Protein AF-A0A3D9BU45-F1 (afdb_monomer_lite)

InterPro domains:
  IPR000887 KDPG/KHG aldolase [PF01081] (143-332)
  IPR000887 KDPG/KHG aldolase [PTHR30246] (133-340)
  IPR000887 KDPG/KHG aldolase [TIGR01182] (142-339)
  IPR000887 KDPG/KHG aldolase [cd00452] (145-332)
  IPR013785 Aldolase-type TIM barrel [G3DSA:3.20.20.70] (130-341)
  IPR031337 KDPG/KHG aldolase, active site 1 [PS00159] (172-181)

pLDDT: mean 76.34, std 27.75, range [27.7, 98.88]

Secondary structure (DSSP, 8-state):
-------------------------------------------PPPPPPP--------PPPPPP--PPPPPPP--------------PPPPPPP-----PPPP------TT-PPPS---PPPPPPP-PPPPPHHHHHHHHHH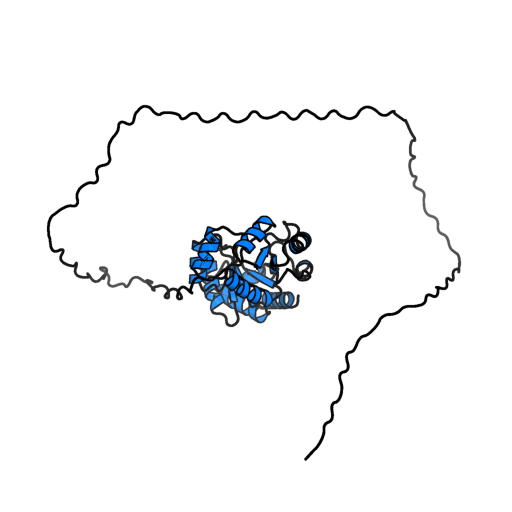HHTT-SEEEEE--S-GGGHHHHHHHHHHTT--EEEEES-STTHHHHHHHHTTSTT-EEEEES--SHHHHHHHHHHT-S-EE-SS--HHHHHHHHHTT--EE-EE-SHHHHHHHHHHT--EEEETTTTTTTHHHHHHHHHTT-TT-EEEEBSS--TTTHHHHHTSTTB--EEESSSS-HHHHHTT-HHHHHHHHHHHHT-

Radius of gyration: 35.58 Å; chains: 1; bounding box: 112×111×96 Å

Structure (mmCIF, N/CA/C/O backbone):
data_AF-A0A3D9BU45-F1
#
_entry.id   AF-A0A3D9BU45-F1
#
loop_
_atom_site.group_PDB
_atom_site.id
_atom_site.type_symbol
_atom_site.label_atom_id
_atom_site.label_alt_id
_atom_site.label_comp_id
_atom_site.label_asym_id
_atom_site.label_entity_id
_atom_site.label_seq_id
_atom_site.pdbx_PDB_ins_code
_atom_site.Cartn_x
_atom_site.Cartn_y
_atom_site.Cartn_z
_atom_site.occupancy
_atom_site.B_iso_or_equiv
_atom_site.auth_seq_id
_atom_site.auth_comp_id
_atom_site.auth_asym_id
_atom_site.auth_atom_id
_atom_site.pdbx_PDB_model_num
ATOM 1 N N . MET A 1 1 ? -65.495 -36.078 2.903 1.00 36.41 1 MET A N 1
ATOM 2 C CA . MET A 1 1 ? -64.757 -37.239 2.358 1.00 36.41 1 MET A CA 1
ATOM 3 C C . MET A 1 1 ? -63.338 -36.742 2.103 1.00 36.41 1 MET A C 1
ATOM 5 O O . MET A 1 1 ? -63.191 -35.894 1.240 1.00 36.41 1 MET A O 1
ATOM 9 N N . ALA A 1 2 ? -62.429 -36.850 3.083 1.00 36.75 2 ALA A N 1
ATOM 10 C CA . ALA A 1 2 ? -61.554 -38.012 3.368 1.00 36.75 2 ALA A CA 1
ATOM 11 C C . ALA A 1 2 ? -60.500 -38.182 2.242 1.00 36.75 2 ALA A C 1
ATOM 13 O O . ALA A 1 2 ? -60.892 -38.167 1.085 1.00 36.75 2 ALA A O 1
ATOM 14 N N . ASP A 1 3 ? -59.187 -38.315 2.456 1.00 37.41 3 ASP A N 1
ATOM 15 C CA . ASP A 1 3 ? -58.427 -38.761 3.631 1.00 37.41 3 ASP A CA 1
ATOM 16 C C . ASP A 1 3 ? -56.904 -38.462 3.484 1.00 37.41 3 ASP A C 1
ATOM 18 O O . ASP A 1 3 ? -56.427 -38.274 2.368 1.00 37.41 3 ASP A O 1
ATOM 22 N N . ALA A 1 4 ? -56.203 -38.438 4.631 1.00 39.97 4 ALA A N 1
ATOM 23 C CA . ALA A 1 4 ? -54.784 -38.695 4.978 1.00 39.97 4 ALA A CA 1
ATOM 24 C C . ALA A 1 4 ? -53.636 -38.465 3.955 1.00 39.97 4 ALA A C 1
ATOM 26 O O . ALA A 1 4 ? -53.666 -38.912 2.820 1.00 39.97 4 ALA A O 1
ATOM 27 N N . GLY A 1 5 ? -52.479 -37.879 4.293 1.00 36.06 5 GLY A N 1
ATOM 28 C CA . GLY A 1 5 ? -51.741 -37.915 5.559 1.00 36.06 5 GLY A CA 1
ATOM 29 C C . GLY A 1 5 ? -50.553 -38.890 5.473 1.00 36.06 5 GLY A C 1
ATOM 30 O O . GLY A 1 5 ? -50.764 -40.099 5.453 1.00 36.06 5 GLY A O 1
ATOM 31 N N . ARG A 1 6 ? -49.307 -38.383 5.459 1.00 44.88 6 ARG A N 1
ATOM 32 C CA . ARG A 1 6 ? -48.133 -39.045 6.074 1.00 44.88 6 ARG A CA 1
ATOM 33 C C . ARG A 1 6 ? -46.895 -38.137 6.108 1.00 44.88 6 ARG A C 1
ATOM 35 O O . ARG A 1 6 ? -46.367 -37.720 5.086 1.00 44.88 6 ARG A O 1
ATOM 42 N N . GLN A 1 7 ? -46.457 -37.873 7.336 1.00 38.53 7 GLN A N 1
ATOM 43 C CA . GLN A 1 7 ? -45.200 -37.248 7.744 1.00 38.53 7 GLN A CA 1
ATOM 44 C C . GLN A 1 7 ? -44.065 -38.288 7.753 1.00 38.53 7 GLN A C 1
ATOM 46 O O . GLN A 1 7 ? -44.317 -39.435 8.103 1.00 38.53 7 GLN A O 1
ATOM 51 N N . HIS A 1 8 ? -42.835 -37.867 7.455 1.00 39.97 8 HIS A N 1
ATOM 52 C CA . HIS A 1 8 ? -41.532 -38.412 7.894 1.00 39.97 8 HIS A CA 1
ATOM 53 C C . HIS A 1 8 ? -40.576 -37.203 7.821 1.00 39.97 8 HIS A C 1
ATOM 55 O O . HIS A 1 8 ? -40.652 -36.444 6.865 1.00 39.97 8 HIS A O 1
ATOM 61 N N . GLY A 1 9 ? -39.670 -36.872 8.730 1.00 32.69 9 GLY A N 1
ATOM 62 C CA . GLY A 1 9 ? -39.128 -37.499 9.925 1.00 32.69 9 GLY A CA 1
ATOM 63 C C . GLY A 1 9 ? -37.820 -36.740 10.182 1.00 32.69 9 GLY A C 1
ATOM 64 O O . GLY A 1 9 ? -36.905 -36.784 9.366 1.00 32.69 9 GLY A O 1
ATOM 65 N N . ILE A 1 10 ? -37.778 -35.949 11.251 1.00 34.78 10 ILE A N 1
ATOM 66 C CA . ILE A 1 10 ? -36.647 -35.100 11.647 1.00 34.78 10 ILE A CA 1
ATOM 67 C C . ILE A 1 10 ? -35.529 -35.995 12.202 1.00 34.78 10 ILE A C 1
ATOM 69 O O . ILE A 1 10 ? -35.768 -36.717 13.165 1.00 34.78 10 ILE A O 1
ATOM 73 N N . LEU A 1 11 ? -34.300 -35.898 11.677 1.00 34.84 11 LEU A N 1
ATOM 74 C CA . LEU A 1 11 ? -33.102 -36.406 12.360 1.00 34.84 11 LEU A CA 1
ATOM 75 C C . LEU A 1 11 ? -32.163 -35.247 12.720 1.00 34.84 11 LEU A C 1
ATOM 77 O O . LEU A 1 11 ? -31.378 -34.762 11.908 1.00 34.84 11 LEU A O 1
ATOM 81 N N . ARG A 1 12 ? -32.246 -34.822 13.984 1.00 38.69 12 ARG A N 1
ATOM 82 C CA . ARG A 1 12 ? -31.222 -34.023 14.662 1.00 38.69 12 ARG A CA 1
ATOM 83 C C . ARG A 1 12 ? -30.076 -34.955 15.060 1.00 38.69 12 ARG A C 1
ATOM 85 O O . ARG A 1 12 ? -30.296 -35.901 15.810 1.00 38.69 12 ARG A O 1
ATOM 92 N N . LYS A 1 13 ? -28.854 -34.678 14.601 1.00 34.66 13 LYS A N 1
ATOM 93 C CA . LYS A 1 13 ? -27.635 -35.303 15.133 1.00 34.66 13 LYS A CA 1
ATOM 94 C C . LYS A 1 13 ? -27.168 -34.504 16.353 1.00 34.66 13 LYS A C 1
ATOM 96 O O . LYS A 1 13 ? -26.527 -33.472 16.204 1.00 34.66 13 LYS A O 1
ATOM 101 N N . HIS A 1 14 ? -27.506 -34.982 17.548 1.00 33.94 14 HIS A N 1
ATOM 102 C CA . HIS A 1 14 ? -26.806 -34.630 18.783 1.00 33.94 14 HIS A CA 1
ATOM 103 C C . HIS A 1 14 ? -25.789 -35.739 19.070 1.00 33.94 14 HIS A C 1
ATOM 105 O O . HIS A 1 14 ? -26.180 -36.884 19.279 1.00 33.94 14 HIS A O 1
ATOM 111 N N . ALA A 1 15 ? -24.498 -35.408 19.053 1.00 38.34 15 ALA A N 1
ATOM 112 C CA . ALA A 1 15 ? -23.438 -36.276 19.554 1.00 38.34 15 ALA A CA 1
ATOM 113 C C . ALA A 1 15 ? -23.109 -35.842 20.987 1.00 38.34 15 ALA A C 1
ATOM 115 O O . ALA A 1 15 ? -22.571 -34.760 21.215 1.00 38.34 15 ALA A O 1
ATOM 116 N N . THR A 1 16 ? -23.500 -36.670 21.948 1.00 34.69 16 THR A N 1
ATOM 117 C CA . THR A 1 16 ? -23.147 -36.564 23.362 1.00 34.69 16 THR A CA 1
ATOM 118 C C . THR A 1 16 ? -21.796 -37.232 23.613 1.00 34.69 16 THR A C 1
ATOM 120 O O . THR A 1 16 ? -21.530 -38.340 23.151 1.00 34.69 16 THR A O 1
ATOM 123 N N . TRP A 1 17 ? -20.936 -36.529 24.347 1.00 27.70 17 TRP A N 1
ATOM 124 C CA . TRP A 1 17 ? -19.618 -36.962 24.803 1.00 27.70 17 TRP A CA 1
ATOM 125 C C . TRP A 1 17 ? -19.741 -37.556 26.214 1.00 27.70 17 TRP A C 1
ATOM 127 O O . TRP A 1 17 ? -20.339 -36.928 27.087 1.00 27.70 17 TRP A O 1
ATOM 137 N N . ALA A 1 18 ? -19.185 -38.750 26.443 1.00 35.69 18 ALA A N 1
ATOM 138 C CA . ALA A 1 18 ? -18.944 -39.312 27.776 1.00 35.69 18 ALA A CA 1
ATOM 139 C C . ALA A 1 18 ? -17.684 -40.216 27.766 1.00 35.69 18 ALA A C 1
ATOM 141 O O . ALA A 1 18 ? -17.366 -40.767 26.709 1.00 35.69 18 ALA A O 1
ATOM 142 N N . PRO A 1 19 ? -16.942 -40.360 28.891 1.00 45.69 19 PRO A N 1
ATOM 143 C CA . PRO A 1 19 ? -15.515 -40.709 28.870 1.00 45.69 19 PRO A CA 1
ATOM 144 C C . PRO A 1 19 ? -15.141 -42.084 29.472 1.00 45.69 19 PRO A C 1
ATOM 146 O O . PRO A 1 19 ? -15.852 -42.628 30.314 1.00 45.69 19 PRO A O 1
ATOM 149 N N . GLY A 1 20 ? -13.934 -42.563 29.122 1.00 30.36 20 GLY A N 1
ATOM 150 C CA . GLY A 1 20 ? -13.106 -43.524 29.888 1.00 30.36 20 GLY A CA 1
ATOM 151 C C . GLY A 1 20 ? -12.561 -44.720 29.074 1.00 30.36 20 GLY A C 1
ATOM 152 O O . GLY A 1 20 ? -13.121 -45.009 28.020 1.00 30.36 20 GLY A O 1
ATOM 153 N N . PRO A 1 21 ? -11.539 -45.487 29.540 1.00 48.75 21 PRO A N 1
ATOM 154 C CA . PRO A 1 21 ? -10.612 -45.276 30.664 1.00 48.75 21 PRO A CA 1
ATOM 155 C C . PRO A 1 21 ? -9.101 -45.473 30.324 1.00 48.75 21 PRO A C 1
ATOM 157 O O . PRO A 1 21 ? -8.712 -45.960 29.266 1.00 48.75 21 PRO A O 1
ATOM 160 N N . HIS A 1 22 ? -8.242 -45.122 31.290 1.00 38.62 22 HIS A N 1
ATOM 161 C CA . HIS A 1 22 ? -6.782 -45.327 31.340 1.00 38.62 22 HIS A CA 1
ATOM 162 C C . HIS A 1 22 ? -6.298 -46.788 31.193 1.00 38.62 22 HIS A C 1
ATOM 164 O O . HIS A 1 22 ? -6.908 -47.685 31.773 1.00 38.62 22 HIS A O 1
ATOM 170 N N . ARG A 1 23 ? -5.101 -46.984 30.599 1.00 35.09 23 ARG A N 1
ATOM 171 C CA . ARG A 1 23 ? -4.045 -47.983 30.954 1.00 35.09 23 ARG A CA 1
ATOM 172 C C . ARG A 1 23 ? -2.755 -47.679 30.153 1.00 35.09 23 ARG A C 1
ATOM 174 O O . ARG A 1 23 ? -2.813 -47.590 28.938 1.00 35.09 23 ARG A O 1
ATOM 181 N N . ARG A 1 24 ? -1.680 -47.217 30.811 1.00 32.31 24 ARG A N 1
ATOM 182 C CA . ARG A 1 24 ? -0.464 -47.932 31.288 1.00 32.31 24 ARG A CA 1
ATOM 183 C C . ARG A 1 24 ? 0.550 -48.336 30.196 1.00 32.31 24 ARG A C 1
ATOM 185 O O . ARG A 1 24 ? 0.294 -49.236 29.407 1.00 32.31 24 ARG A O 1
ATOM 192 N N . GLU A 1 25 ? 1.721 -47.692 30.259 1.00 37.81 25 GLU A N 1
ATOM 193 C CA . GLU A 1 25 ? 2.997 -48.035 29.604 1.00 37.81 25 GLU A CA 1
ATOM 194 C C . GLU A 1 25 ? 3.519 -49.436 29.969 1.00 37.81 25 GLU A C 1
ATOM 196 O O . GLU A 1 25 ? 3.214 -49.956 31.050 1.00 37.81 25 GLU A O 1
ATOM 201 N N . PRO A 1 26 ? 4.467 -49.956 29.169 1.00 44.22 26 PRO A N 1
ATOM 202 C CA . PRO A 1 26 ? 5.545 -50.781 29.688 1.00 44.22 26 PRO A CA 1
ATOM 203 C C . PRO A 1 26 ? 6.939 -50.212 29.371 1.00 44.22 26 PRO A C 1
ATOM 205 O O . PRO A 1 26 ? 7.304 -49.937 28.231 1.00 44.22 26 PRO A O 1
ATOM 208 N N . SER A 1 27 ? 7.749 -50.139 30.423 1.00 35.56 27 SER A N 1
ATOM 209 C CA . SER A 1 27 ? 9.197 -49.969 30.416 1.00 35.56 27 SER A CA 1
ATOM 210 C C . SER A 1 27 ? 9.911 -51.287 30.090 1.00 35.56 27 SER A C 1
ATOM 212 O O . SER A 1 27 ? 9.509 -52.337 30.588 1.00 35.56 27 SER A O 1
ATOM 214 N N . ARG A 1 28 ? 11.030 -51.245 29.350 1.00 34.88 28 ARG A N 1
ATOM 215 C CA . ARG A 1 28 ? 12.132 -52.222 29.477 1.00 34.88 28 ARG A CA 1
ATOM 216 C C . ARG A 1 28 ? 13.478 -51.584 29.146 1.00 34.88 28 ARG A C 1
ATOM 218 O O . ARG A 1 28 ? 13.613 -50.799 28.218 1.00 34.88 28 ARG A O 1
ATOM 225 N N . ALA A 1 29 ? 14.463 -51.957 29.952 1.00 34.00 29 ALA A N 1
ATOM 226 C CA . ALA A 1 29 ? 15.824 -51.456 29.967 1.00 34.00 29 ALA A CA 1
ATOM 227 C C . ALA A 1 29 ? 16.836 -52.594 29.735 1.00 34.00 29 ALA A C 1
ATOM 229 O O . ALA A 1 29 ? 16.536 -53.752 30.021 1.00 34.00 29 ALA A O 1
ATOM 230 N N . ARG A 1 30 ? 18.070 -52.165 29.421 1.00 34.62 30 ARG A N 1
ATOM 231 C CA . ARG A 1 30 ? 19.398 -52.793 29.627 1.00 34.62 30 ARG A CA 1
ATOM 232 C C . ARG A 1 30 ? 19.998 -53.621 28.483 1.00 34.62 30 ARG A C 1
ATOM 234 O O . ARG A 1 30 ? 19.398 -54.562 27.987 1.00 34.62 30 ARG A O 1
ATOM 241 N N . GLY A 1 31 ? 21.275 -53.329 28.206 1.00 28.31 31 GLY A N 1
ATOM 242 C CA . GLY A 1 31 ? 22.179 -54.183 27.433 1.00 28.31 31 GLY A CA 1
ATOM 243 C C . GLY A 1 31 ? 23.543 -53.540 27.163 1.00 28.31 31 GLY A C 1
ATOM 244 O O . GLY A 1 31 ? 23.716 -52.857 26.168 1.00 28.31 31 GLY A O 1
ATOM 245 N N . ILE A 1 32 ? 24.499 -53.751 28.069 1.00 35.91 32 ILE A N 1
ATOM 246 C CA . ILE A 1 32 ? 25.912 -53.325 28.028 1.00 35.91 32 ILE A CA 1
ATOM 247 C C . ILE A 1 32 ? 26.724 -54.195 27.049 1.00 35.91 32 ILE A C 1
ATOM 249 O O . ILE A 1 32 ? 26.564 -55.409 27.074 1.00 35.91 32 ILE A O 1
ATOM 253 N N . SER A 1 33 ? 27.711 -53.634 26.333 1.00 32.72 33 SER A N 1
ATOM 254 C CA . SER A 1 33 ? 29.005 -54.316 26.116 1.00 32.72 33 SER A CA 1
ATOM 255 C C . SER A 1 33 ? 30.144 -53.336 25.789 1.00 32.72 33 SER A C 1
ATOM 257 O O . SER A 1 33 ? 29.930 -52.197 25.386 1.00 32.72 33 SER A O 1
ATOM 259 N N . ARG A 1 34 ? 31.365 -53.768 26.116 1.00 33.44 34 ARG A N 1
ATOM 260 C CA . ARG A 1 34 ? 32.590 -52.987 26.336 1.00 33.44 34 ARG A CA 1
ATOM 261 C C . ARG A 1 34 ? 33.543 -53.046 25.134 1.00 33.44 34 ARG A C 1
ATOM 263 O O . ARG A 1 34 ? 33.753 -54.122 24.594 1.00 33.44 34 ARG A O 1
ATOM 270 N N . GLY A 1 35 ? 34.314 -51.967 24.945 1.00 29.11 35 GLY A N 1
ATOM 271 C CA . GLY A 1 35 ? 35.784 -52.047 24.882 1.00 29.11 35 GLY A CA 1
ATOM 272 C C . GLY A 1 35 ? 36.479 -51.597 23.589 1.00 29.11 35 GLY A C 1
ATOM 273 O O . GLY A 1 35 ? 36.437 -52.305 22.597 1.00 29.11 35 GLY A O 1
ATOM 274 N N . ARG A 1 36 ? 37.295 -50.532 23.656 1.00 34.94 36 ARG A N 1
ATOM 275 C CA . ARG A 1 36 ? 38.779 -50.576 23.709 1.00 34.94 36 ARG A CA 1
ATOM 276 C C . ARG A 1 36 ? 39.385 -49.158 23.691 1.00 34.94 36 ARG A C 1
ATOM 278 O O . ARG A 1 36 ? 38.714 -48.176 23.419 1.00 34.94 36 ARG A O 1
ATOM 285 N N . ARG A 1 37 ? 40.643 -49.094 24.134 1.00 32.78 37 ARG A N 1
ATOM 286 C CA . ARG A 1 37 ? 41.430 -47.952 24.640 1.00 32.78 37 ARG A CA 1
ATOM 287 C C . ARG A 1 37 ? 42.170 -47.167 23.543 1.00 32.78 37 ARG A C 1
ATOM 289 O O . ARG A 1 37 ? 42.680 -47.808 22.636 1.00 32.78 37 ARG A O 1
ATOM 296 N N . ALA A 1 38 ? 42.430 -45.874 23.785 1.00 33.34 38 ALA A N 1
ATOM 297 C CA . ALA A 1 38 ? 43.729 -45.182 23.593 1.00 33.34 38 ALA A CA 1
ATOM 298 C C . ALA A 1 38 ? 43.655 -43.759 24.210 1.00 33.34 38 ALA A C 1
ATOM 300 O O . ALA A 1 38 ? 42.812 -42.967 23.820 1.00 33.34 38 ALA A O 1
ATOM 301 N N . ARG A 1 39 ? 44.257 -43.520 25.388 1.00 34.91 39 ARG A N 1
ATOM 302 C CA . ARG A 1 39 ? 45.461 -42.683 25.642 1.00 34.91 39 ARG A CA 1
ATOM 303 C C . ARG A 1 39 ? 45.523 -41.337 24.889 1.00 34.91 39 ARG A C 1
ATOM 305 O O . ARG A 1 39 ? 45.735 -41.332 23.687 1.00 34.91 39 ARG A O 1
ATOM 312 N N . GLY A 1 40 ? 45.523 -40.224 25.635 1.00 30.50 40 GLY A N 1
ATOM 313 C CA . GLY A 1 40 ? 45.954 -38.915 25.129 1.00 30.50 40 GLY A CA 1
ATOM 314 C C . GLY A 1 40 ? 45.764 -37.747 26.106 1.00 30.50 40 GLY A C 1
ATOM 315 O O . GLY A 1 40 ? 44.671 -37.226 26.222 1.00 30.50 40 GLY A O 1
ATOM 316 N N . ALA A 1 41 ? 46.856 -37.377 26.779 1.00 34.88 41 ALA A N 1
ATOM 317 C CA . ALA A 1 41 ? 47.252 -36.051 27.279 1.00 34.88 41 ALA A CA 1
ATOM 318 C C . ALA A 1 41 ? 46.317 -35.165 28.147 1.00 34.88 41 ALA A C 1
ATOM 320 O O . ALA A 1 41 ? 45.263 -34.680 27.760 1.00 34.88 41 ALA A O 1
ATOM 321 N N . ARG A 1 42 ? 46.871 -34.875 29.330 1.00 34.78 42 ARG A N 1
ATOM 322 C CA . ARG A 1 42 ? 46.544 -33.869 30.350 1.00 34.78 42 ARG A CA 1
ATOM 323 C C . ARG A 1 42 ? 46.469 -32.439 29.793 1.00 34.78 42 ARG A C 1
ATOM 325 O O . ARG A 1 42 ? 47.320 -32.083 28.988 1.00 34.78 42 ARG A O 1
ATOM 332 N N . GLN A 1 43 ? 45.597 -31.607 30.373 1.00 39.47 43 GLN A N 1
ATOM 333 C CA . GLN A 1 43 ? 45.859 -30.193 30.694 1.00 39.47 43 GLN A CA 1
ATOM 334 C C . GLN A 1 43 ? 44.841 -29.697 31.744 1.00 39.47 43 GLN A C 1
ATOM 336 O O . GLN A 1 43 ? 43.664 -30.041 31.688 1.00 39.47 43 GLN A O 1
ATOM 341 N N . GLY A 1 44 ? 45.351 -29.023 32.781 1.00 33.09 44 GLY A N 1
ATOM 342 C CA . GLY A 1 44 ? 44.698 -28.801 34.074 1.00 33.09 44 GLY A CA 1
ATOM 343 C C . GLY A 1 44 ? 43.762 -27.593 34.157 1.00 33.09 44 GLY A C 1
ATOM 344 O O . GLY A 1 44 ? 43.901 -26.613 33.435 1.00 33.09 44 GLY A O 1
ATOM 345 N N . CYS A 1 45 ? 42.832 -27.684 35.106 1.00 32.75 45 CYS A N 1
ATOM 346 C CA . CYS A 1 45 ? 41.889 -26.647 35.515 1.00 32.75 45 CYS A CA 1
ATOM 347 C C . CYS A 1 45 ? 42.427 -25.946 36.783 1.00 32.75 45 CYS A C 1
ATOM 349 O O . CYS A 1 45 ? 42.866 -26.660 37.689 1.00 32.75 45 CYS A O 1
ATOM 351 N N . PRO A 1 46 ? 42.408 -24.604 36.905 1.00 44.56 46 PRO A N 1
ATOM 352 C CA . PRO A 1 46 ? 42.781 -23.929 38.149 1.00 44.56 46 PRO A CA 1
ATOM 353 C C . PRO A 1 46 ? 41.586 -23.789 39.124 1.00 44.56 46 PRO A C 1
ATOM 355 O O . PRO A 1 46 ? 40.432 -23.862 38.692 1.00 44.56 46 PRO A O 1
ATOM 358 N N . PRO A 1 47 ? 41.841 -23.617 40.440 1.00 50.91 47 PRO A N 1
ATOM 359 C CA . PRO A 1 47 ? 40.841 -23.790 41.494 1.00 50.91 47 PRO A CA 1
ATOM 360 C C . PRO A 1 47 ? 40.085 -22.505 41.873 1.00 50.91 47 PRO A C 1
ATOM 362 O O . PRO A 1 47 ? 40.582 -21.388 41.764 1.00 50.91 47 PRO A O 1
ATOM 365 N N . THR A 1 48 ? 38.880 -22.702 42.407 1.00 42.47 48 THR A N 1
ATOM 366 C CA . THR A 1 48 ? 38.024 -21.712 43.083 1.00 42.47 48 THR A CA 1
ATOM 367 C C . THR A 1 48 ? 38.543 -21.314 44.473 1.00 42.47 48 THR A C 1
ATOM 369 O O . THR A 1 48 ? 38.935 -22.210 45.224 1.00 42.47 48 THR A O 1
ATOM 372 N N . PRO A 1 49 ? 38.380 -20.052 44.917 1.00 43.09 49 PRO A N 1
ATOM 373 C CA . PRO A 1 49 ? 38.411 -19.703 46.335 1.00 43.09 49 PRO A CA 1
ATOM 374 C C . PRO A 1 49 ? 37.005 -19.444 46.911 1.00 43.09 49 PRO A C 1
ATOM 376 O O . PRO A 1 49 ? 36.156 -18.801 46.295 1.00 43.09 49 PRO A O 1
ATOM 379 N N . ARG A 1 50 ? 36.775 -19.944 48.133 1.00 35.41 50 ARG A N 1
ATOM 380 C CA . ARG A 1 50 ? 35.560 -19.754 48.942 1.00 35.41 50 ARG A CA 1
ATOM 381 C C . ARG A 1 50 ? 35.686 -18.560 49.905 1.00 35.41 50 ARG A C 1
ATOM 383 O O . ARG A 1 50 ? 36.683 -18.426 50.599 1.00 35.41 50 ARG A O 1
ATOM 390 N N . HIS A 1 51 ? 34.582 -17.812 49.969 1.00 36.91 51 HIS A N 1
ATOM 391 C CA . HIS A 1 51 ? 33.954 -17.052 51.067 1.00 36.91 51 HIS A CA 1
ATOM 392 C C . HIS A 1 51 ? 34.714 -15.994 51.893 1.00 36.91 51 HIS A C 1
ATOM 394 O O . HIS A 1 51 ? 35.576 -16.296 52.713 1.00 36.91 51 HIS A O 1
ATOM 400 N N . ARG A 1 52 ? 34.154 -14.771 51.874 1.00 33.03 52 ARG A N 1
ATOM 401 C CA . ARG A 1 52 ? 33.980 -13.928 53.069 1.00 33.03 52 ARG A CA 1
ATOM 402 C C . ARG A 1 52 ? 32.577 -13.314 53.091 1.00 33.03 52 ARG A C 1
ATOM 404 O O . ARG A 1 52 ? 32.123 -12.730 52.114 1.00 33.03 52 ARG A O 1
ATOM 411 N N . THR A 1 53 ? 31.905 -13.502 54.218 1.00 38.19 53 THR A N 1
ATOM 412 C CA . THR A 1 53 ? 30.589 -12.980 54.603 1.00 38.19 53 THR A CA 1
ATOM 413 C C . THR A 1 53 ? 30.676 -11.514 55.033 1.00 38.19 53 THR A C 1
ATOM 415 O O . THR A 1 53 ? 31.562 -11.169 55.814 1.00 38.19 53 THR A O 1
ATOM 418 N N . ALA A 1 54 ? 29.728 -10.677 54.599 1.00 36.31 54 ALA A N 1
ATOM 419 C CA . ALA A 1 54 ? 29.502 -9.336 55.143 1.00 36.31 54 ALA A CA 1
ATOM 420 C C . ALA A 1 54 ? 27.992 -9.048 55.276 1.00 36.31 54 ALA A C 1
ATOM 422 O O . ALA A 1 54 ? 27.208 -9.343 54.376 1.00 36.31 54 ALA A O 1
ATOM 423 N N . SER A 1 55 ? 27.632 -8.511 56.442 1.00 38.31 55 SER A N 1
ATOM 424 C CA . SER A 1 55 ? 26.304 -8.166 56.973 1.00 38.31 55 SER A CA 1
ATOM 425 C C . SER A 1 55 ? 25.485 -7.166 56.126 1.00 38.31 55 SER A C 1
ATOM 427 O O . SER A 1 55 ? 26.056 -6.454 55.298 1.00 38.31 55 SER A O 1
ATOM 429 N N . PRO A 1 56 ? 24.154 -7.046 56.348 1.00 40.91 56 PRO A N 1
ATOM 430 C CA . PRO A 1 56 ? 23.276 -6.250 55.493 1.00 40.91 56 PRO A CA 1
ATOM 431 C C . PRO A 1 56 ? 23.400 -4.750 55.799 1.00 40.91 56 PRO A C 1
ATOM 433 O O . PRO A 1 56 ? 22.937 -4.253 56.826 1.00 40.91 56 PRO A O 1
ATOM 436 N N . GLY A 1 57 ? 24.031 -4.014 54.886 1.00 34.19 57 GLY A N 1
ATOM 437 C CA . GLY A 1 57 ? 24.119 -2.557 54.910 1.00 34.19 57 GLY A CA 1
ATOM 438 C C . GLY A 1 57 ? 22.989 -1.902 54.111 1.00 34.19 57 GLY A C 1
ATOM 439 O O . GLY A 1 57 ? 22.901 -2.089 52.905 1.00 34.19 57 GLY A O 1
ATOM 440 N N . ARG A 1 58 ? 22.149 -1.138 54.821 1.00 40.09 58 ARG A N 1
ATOM 441 C CA . ARG A 1 58 ? 21.327 0.022 54.407 1.00 40.09 58 ARG A CA 1
ATOM 442 C C . ARG A 1 58 ? 20.929 0.175 52.926 1.00 40.09 58 ARG A C 1
ATOM 444 O O . ARG A 1 58 ? 21.752 0.429 52.055 1.00 40.09 58 ARG A O 1
ATOM 451 N N . ALA A 1 59 ? 19.611 0.235 52.716 1.00 43.91 59 ALA A N 1
ATOM 452 C CA . ALA A 1 59 ? 18.959 0.675 51.486 1.00 43.91 59 ALA A CA 1
ATOM 453 C C . ALA A 1 59 ? 19.490 2.034 50.966 1.00 43.91 59 ALA A C 1
ATOM 455 O O . ALA A 1 59 ? 19.693 2.960 51.764 1.00 43.91 59 ALA A O 1
ATOM 456 N N . PRO A 1 60 ? 19.666 2.200 49.641 1.00 43.72 60 PRO A N 1
ATOM 457 C CA . PRO A 1 60 ? 20.029 3.484 49.061 1.00 43.72 60 PRO A CA 1
ATOM 458 C C . PRO A 1 60 ? 18.855 4.466 49.167 1.00 43.72 60 PRO A C 1
ATOM 460 O O . PRO A 1 60 ? 17.731 4.184 48.753 1.00 43.72 60 PRO A O 1
ATOM 463 N N . ARG A 1 61 ? 19.130 5.643 49.738 1.00 44.12 61 ARG A N 1
ATOM 464 C CA . ARG A 1 61 ? 18.204 6.780 49.788 1.00 44.12 61 ARG A CA 1
ATOM 465 C C . ARG A 1 61 ? 17.924 7.276 48.369 1.00 44.12 61 ARG A C 1
ATOM 467 O O . ARG A 1 61 ? 18.841 7.669 47.654 1.00 44.12 61 ARG A O 1
ATOM 474 N N . THR A 1 62 ? 16.650 7.302 48.000 1.00 41.59 62 THR A N 1
ATOM 475 C CA . THR A 1 62 ? 16.118 7.942 46.794 1.00 41.59 62 THR A CA 1
ATOM 476 C C . THR A 1 62 ? 16.534 9.419 46.763 1.00 41.59 62 THR A C 1
ATOM 478 O O . THR A 1 62 ? 16.288 10.125 47.746 1.00 41.59 62 THR A O 1
ATOM 481 N N . PRO A 1 63 ? 17.132 9.946 45.680 1.00 44.25 63 PRO A N 1
ATOM 482 C CA . PRO A 1 63 ? 17.324 11.382 45.564 1.00 44.25 63 PRO A CA 1
ATOM 483 C C . PRO A 1 63 ? 15.958 12.054 45.383 1.00 44.25 63 PRO A C 1
ATOM 485 O O . PRO A 1 63 ? 15.170 11.691 44.509 1.00 44.25 63 PRO A O 1
ATOM 488 N N . ALA A 1 64 ? 15.673 13.025 46.251 1.00 42.78 64 ALA A N 1
ATOM 489 C CA . ALA A 1 64 ? 14.453 13.812 46.230 1.00 42.78 64 ALA A CA 1
ATOM 490 C C . ALA A 1 64 ? 14.224 14.436 44.843 1.00 42.78 64 ALA A C 1
ATOM 492 O O . ALA A 1 64 ? 15.087 15.120 44.287 1.00 42.78 64 ALA A O 1
ATOM 493 N N . ARG A 1 65 ? 13.025 14.209 44.301 1.00 39.59 65 ARG A N 1
ATOM 494 C CA . ARG A 1 65 ? 12.495 14.870 43.106 1.00 39.59 65 ARG A CA 1
ATOM 495 C C . ARG A 1 65 ? 12.573 16.388 43.317 1.00 39.59 65 ARG A C 1
ATOM 497 O O . ARG A 1 65 ? 11.814 16.942 44.108 1.00 39.59 65 ARG A O 1
ATOM 504 N N . ARG A 1 66 ? 13.467 17.077 42.601 1.00 41.56 66 ARG A N 1
ATOM 505 C CA . ARG A 1 66 ? 13.402 18.539 42.467 1.00 41.56 66 ARG A CA 1
ATOM 506 C C . ARG A 1 66 ? 12.120 18.881 41.710 1.00 41.56 66 ARG A C 1
ATOM 508 O O . ARG A 1 66 ? 12.018 18.643 40.508 1.00 41.56 66 ARG A O 1
ATOM 515 N N . VAL A 1 67 ? 11.139 19.418 42.426 1.00 46.25 67 VAL A N 1
ATOM 516 C CA . VAL A 1 67 ? 9.952 20.045 41.842 1.00 46.25 67 VAL A CA 1
ATOM 517 C C . VAL A 1 67 ? 10.431 21.247 41.026 1.00 46.25 67 VAL A C 1
ATOM 519 O O . VAL A 1 67 ? 11.031 22.173 41.569 1.00 46.25 67 VAL A O 1
ATOM 522 N N . ARG A 1 68 ? 10.224 21.214 39.705 1.00 43.31 68 ARG A N 1
ATOM 523 C CA . ARG A 1 68 ? 10.435 22.384 38.842 1.00 43.31 68 ARG A CA 1
ATOM 524 C C . ARG A 1 68 ? 9.385 23.446 39.205 1.00 43.31 68 ARG A C 1
ATOM 526 O O . ARG A 1 68 ? 8.209 23.090 39.273 1.00 43.31 68 ARG A O 1
ATOM 533 N N . PRO A 1 69 ? 9.757 24.720 39.420 1.00 46.50 69 PRO A N 1
ATOM 534 C CA . PRO A 1 69 ? 8.769 25.771 39.616 1.00 46.50 69 PRO A CA 1
ATOM 535 C C . PRO A 1 69 ? 7.967 25.995 38.326 1.00 46.50 69 PRO A C 1
ATOM 537 O O . PRO A 1 69 ? 8.491 25.866 37.216 1.00 46.50 69 PRO A O 1
ATOM 540 N N . ALA A 1 70 ? 6.681 26.306 38.490 1.00 47.38 70 ALA A N 1
ATOM 541 C CA . ALA A 1 70 ? 5.762 26.621 37.402 1.00 47.38 70 ALA A CA 1
ATOM 542 C C . ALA A 1 70 ? 6.248 27.841 36.587 1.00 47.38 70 ALA A C 1
ATOM 544 O O . ALA A 1 70 ? 6.833 28.762 37.164 1.00 47.38 70 ALA A O 1
ATOM 545 N N . PRO A 1 71 ? 5.993 27.893 35.266 1.00 48.41 71 PRO A N 1
ATOM 546 C CA . PRO A 1 71 ? 6.333 29.064 34.468 1.00 48.41 71 PRO A CA 1
ATOM 547 C C . PRO A 1 71 ? 5.500 30.282 34.911 1.00 48.41 71 PRO A C 1
ATOM 549 O O . PRO A 1 71 ? 4.321 30.132 35.252 1.00 48.41 71 PRO A O 1
ATOM 552 N N . PRO A 1 72 ? 6.070 31.500 34.898 1.00 47.75 72 PRO A N 1
ATOM 553 C CA . PRO A 1 72 ? 5.331 32.696 35.269 1.00 47.75 72 PRO A CA 1
ATOM 554 C C . PRO A 1 72 ? 4.201 32.971 34.270 1.00 47.75 72 PRO A C 1
ATOM 556 O O . PRO A 1 72 ? 4.371 32.885 33.051 1.00 47.75 72 PRO A O 1
ATOM 559 N N . ARG A 1 73 ? 3.033 33.340 34.806 1.00 42.16 73 ARG A N 1
ATOM 560 C CA . ARG A 1 73 ? 1.886 33.827 34.032 1.00 42.16 73 ARG A CA 1
ATOM 561 C C . ARG A 1 73 ? 2.320 35.044 33.212 1.00 42.16 73 ARG A C 1
ATOM 563 O O . ARG A 1 73 ? 2.762 36.039 33.784 1.00 42.16 73 ARG A O 1
ATOM 570 N N . ARG A 1 74 ? 2.168 34.984 31.885 1.00 38.59 74 ARG A N 1
ATOM 571 C CA . ARG A 1 74 ? 2.383 36.136 30.998 1.00 38.59 74 ARG A CA 1
ATOM 572 C C . ARG A 1 74 ? 1.402 37.250 31.377 1.00 38.59 74 ARG A C 1
ATOM 574 O O . ARG A 1 74 ? 0.223 37.184 31.042 1.00 38.59 74 ARG A O 1
ATOM 581 N N . ARG A 1 75 ? 1.891 38.268 32.089 1.00 39.25 75 ARG A N 1
ATOM 582 C CA . ARG A 1 75 ? 1.243 39.581 32.158 1.00 39.25 75 ARG A CA 1
ATOM 583 C C . ARG A 1 75 ? 1.411 40.250 30.796 1.00 39.25 75 ARG A C 1
ATOM 585 O O . ARG A 1 75 ? 2.502 40.231 30.232 1.00 39.25 75 ARG A O 1
ATOM 592 N N . GLY A 1 76 ? 0.313 40.781 30.264 1.00 36.28 76 GLY A N 1
ATOM 593 C CA . GLY A 1 76 ? 0.276 41.444 28.968 1.00 36.28 76 GLY A CA 1
ATOM 594 C C . GLY A 1 76 ? 1.270 42.598 28.901 1.00 36.28 76 GLY A C 1
ATOM 595 O O . GLY A 1 76 ? 1.248 43.501 29.736 1.00 36.28 76 GLY A O 1
ATOM 596 N N . VAL A 1 77 ? 2.130 42.562 27.889 1.00 38.00 77 VAL A N 1
ATOM 597 C CA . VAL A 1 77 ? 2.933 43.712 27.486 1.00 38.00 77 VAL A CA 1
ATOM 598 C C . VAL A 1 77 ? 1.996 44.647 26.727 1.00 38.00 77 VAL A C 1
ATOM 600 O O . VAL A 1 77 ? 1.533 44.320 25.636 1.00 38.00 77 VAL A O 1
ATOM 603 N N . ARG A 1 78 ? 1.669 45.794 27.330 1.00 33.88 78 ARG A N 1
ATOM 604 C CA . ARG A 1 78 ? 1.078 46.931 26.618 1.00 33.88 78 ARG A CA 1
ATOM 605 C C . ARG A 1 78 ? 2.192 47.613 25.828 1.00 33.88 78 ARG A C 1
ATOM 607 O O . ARG A 1 78 ? 3.123 48.138 26.428 1.00 33.88 78 ARG A O 1
ATOM 614 N N . CYS A 1 79 ? 2.077 47.628 24.504 1.00 31.58 79 CYS A N 1
ATOM 615 C CA . CYS A 1 79 ? 2.829 48.544 23.651 1.00 31.58 79 CYS A CA 1
ATOM 616 C C . CYS A 1 79 ? 2.170 49.934 23.728 1.00 31.58 79 CYS A C 1
ATOM 618 O O . CYS A 1 79 ? 0.990 50.047 23.389 1.00 31.58 79 CYS A O 1
ATOM 620 N N . PRO A 1 80 ? 2.865 50.997 24.166 1.00 37.12 80 PRO A N 1
ATOM 621 C CA . PRO A 1 80 ? 2.343 52.352 24.078 1.00 37.12 80 PRO A CA 1
ATOM 622 C C . PRO A 1 80 ? 2.686 52.917 22.694 1.00 37.12 80 PRO A C 1
ATOM 624 O O . PRO A 1 80 ? 3.861 53.098 22.389 1.00 37.12 80 PRO A O 1
ATOM 627 N N . GLY A 1 81 ? 1.686 53.181 21.842 1.00 45.88 81 GLY A N 1
ATOM 628 C CA . GLY A 1 81 ? 1.957 53.893 20.583 1.00 45.88 81 GLY A CA 1
ATOM 629 C C . GLY A 1 81 ? 1.007 53.737 19.396 1.00 45.88 81 GLY A C 1
ATOM 630 O O . GLY A 1 81 ? 1.381 54.173 18.315 1.00 45.88 81 GLY A O 1
ATOM 631 N N . LEU A 1 82 ? -0.196 53.170 19.529 1.00 36.47 82 LEU A N 1
ATOM 632 C CA . LEU A 1 82 ? -1.160 53.131 18.418 1.00 36.47 82 LEU A CA 1
ATOM 633 C C . LEU A 1 82 ? -2.472 53.785 18.844 1.00 36.47 82 LEU A C 1
ATOM 635 O O . LEU A 1 82 ? -3.235 53.243 19.638 1.00 36.47 82 LEU A O 1
ATOM 639 N N . ARG A 1 83 ? -2.664 55.010 18.346 1.00 37.22 83 ARG A N 1
ATOM 640 C CA . ARG A 1 83 ? -3.897 55.788 18.460 1.00 37.22 83 ARG A CA 1
ATOM 641 C C . ARG A 1 83 ? -4.984 55.152 17.595 1.00 37.22 83 ARG A C 1
ATOM 643 O O . ARG A 1 83 ? -4.699 54.651 16.507 1.00 37.22 83 ARG A O 1
ATOM 650 N N . ASP A 1 84 ? -6.214 55.239 18.091 1.00 42.88 84 ASP A N 1
ATOM 651 C CA . ASP A 1 84 ? -7.454 54.953 17.374 1.00 42.88 84 ASP A CA 1
ATOM 652 C C . ASP A 1 84 ? -7.440 55.542 15.962 1.00 42.88 84 ASP A C 1
ATOM 654 O O . ASP A 1 84 ? -7.423 56.759 15.777 1.00 42.88 84 ASP A O 1
ATOM 658 N N . THR A 1 85 ? -7.522 54.674 14.958 1.00 41.94 85 THR A N 1
ATOM 659 C CA . THR A 1 85 ? -8.044 55.053 13.646 1.00 41.94 85 THR A CA 1
ATOM 660 C C . THR A 1 85 ? -9.072 54.016 13.232 1.00 41.94 85 THR A C 1
ATOM 662 O O . THR A 1 85 ? -8.793 52.842 12.996 1.00 41.94 85 THR A O 1
ATOM 665 N N . THR A 1 86 ? -10.317 54.472 13.214 1.00 39.59 86 THR A N 1
ATOM 666 C CA . THR A 1 86 ? -11.462 53.755 12.679 1.00 39.59 86 THR A CA 1
ATOM 667 C C . THR A 1 86 ? -11.251 53.562 11.178 1.00 39.59 86 THR A C 1
ATOM 669 O O . THR A 1 86 ? -11.191 54.524 10.414 1.00 39.59 86 THR A O 1
ATOM 672 N N . TRP A 1 87 ? -11.130 52.313 10.729 1.00 33.88 87 TRP A N 1
ATOM 673 C CA . TRP A 1 87 ? -11.102 51.996 9.302 1.00 33.88 87 TRP A CA 1
AT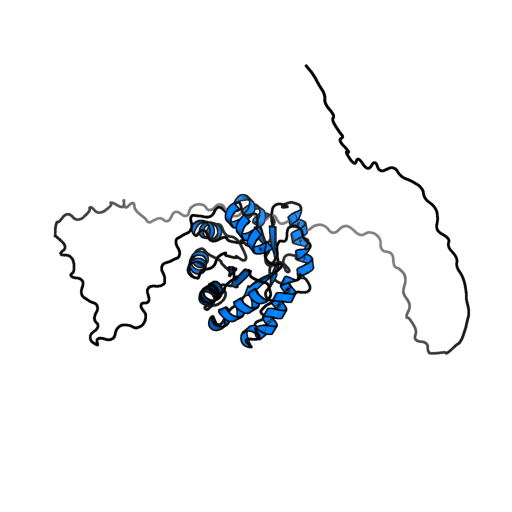OM 674 C C . TRP A 1 87 ? -12.495 52.220 8.701 1.00 33.88 87 TRP A C 1
ATOM 676 O O . TRP A 1 87 ? -13.369 51.355 8.751 1.00 33.88 87 TRP A O 1
ATOM 686 N N . ARG A 1 88 ? -12.716 53.409 8.130 1.00 40.50 88 ARG A N 1
ATOM 687 C CA . ARG A 1 88 ? -13.854 53.682 7.244 1.00 40.50 88 ARG A CA 1
ATOM 688 C C . ARG A 1 88 ? -13.593 53.039 5.879 1.00 40.50 88 ARG A C 1
ATOM 690 O O . ARG A 1 88 ? -12.552 53.263 5.269 1.00 40.50 88 ARG A O 1
ATOM 697 N N . ARG A 1 89 ? -14.559 52.254 5.390 1.00 39.88 89 ARG A N 1
ATOM 698 C CA . ARG A 1 89 ? -14.584 51.737 4.010 1.00 39.88 89 ARG A CA 1
ATOM 699 C C . ARG A 1 89 ? -14.669 52.902 3.007 1.00 39.88 89 ARG A C 1
ATOM 701 O O . ARG A 1 89 ? -15.490 53.794 3.229 1.00 39.88 89 ARG A O 1
ATOM 708 N N . PRO A 1 90 ? -13.902 52.894 1.903 1.00 47.47 90 PRO A N 1
ATOM 709 C CA . PRO A 1 90 ? -14.073 53.880 0.841 1.00 47.47 90 PRO A CA 1
ATOM 710 C C . PRO A 1 90 ? -15.376 53.620 0.054 1.00 47.47 90 PRO A C 1
ATOM 712 O O . PRO A 1 90 ? -15.785 52.462 -0.080 1.00 47.47 90 PRO A O 1
ATOM 715 N N . PRO A 1 91 ? -16.050 54.667 -0.460 1.00 54.47 91 PRO A N 1
ATOM 716 C CA . PRO A 1 91 ? -17.247 54.509 -1.283 1.00 54.47 91 PRO A CA 1
ATOM 717 C C . PRO A 1 91 ? -16.898 53.982 -2.688 1.00 54.47 91 PRO A C 1
ATOM 719 O O . PRO A 1 91 ? -15.786 54.208 -3.172 1.00 54.47 91 PRO A O 1
ATOM 722 N N . PRO A 1 92 ? -17.835 53.298 -3.373 1.00 50.91 92 PRO A N 1
ATOM 723 C CA . PRO A 1 92 ? -17.611 52.819 -4.732 1.00 50.91 92 PRO A CA 1
ATOM 724 C C . PRO A 1 92 ? -17.594 53.987 -5.735 1.00 50.91 92 PRO A C 1
ATOM 726 O O . PRO A 1 92 ? -18.332 54.963 -5.552 1.00 50.91 92 PRO A O 1
ATOM 729 N N . PRO A 1 93 ? -16.805 53.899 -6.821 1.00 49.81 93 PRO A N 1
ATOM 730 C CA . PRO A 1 93 ? -16.808 54.923 -7.854 1.00 49.81 93 PRO A CA 1
ATOM 731 C C . PRO A 1 93 ? -18.134 54.900 -8.629 1.00 49.81 93 PRO A C 1
ATOM 733 O O . PRO A 1 93 ? -18.606 53.852 -9.070 1.00 49.81 93 PRO A O 1
ATOM 736 N N . ARG A 1 94 ? -18.732 56.084 -8.800 1.00 44.16 94 ARG A N 1
ATOM 737 C CA . ARG A 1 94 ? -19.845 56.339 -9.722 1.00 44.16 94 ARG A CA 1
ATOM 738 C C . ARG A 1 94 ? -19.277 56.792 -11.065 1.00 44.16 94 ARG A C 1
ATOM 740 O O . ARG A 1 94 ? -18.469 57.714 -11.086 1.00 44.16 94 ARG A O 1
ATOM 747 N N . GLY A 1 95 ? -19.761 56.229 -12.169 1.00 36.84 95 GLY A N 1
ATOM 748 C CA . GLY A 1 95 ? -19.585 56.838 -13.490 1.00 36.84 95 GLY A CA 1
ATOM 749 C C . GLY A 1 95 ? -19.580 55.832 -14.630 1.00 36.84 95 GLY A C 1
ATOM 750 O O . GLY A 1 95 ? -18.708 54.976 -14.698 1.00 36.84 95 GLY A O 1
ATOM 751 N N . GLY A 1 96 ? -20.580 55.943 -15.503 1.00 42.44 96 GLY A N 1
ATOM 752 C CA . GLY A 1 96 ? -20.789 55.090 -16.664 1.00 42.44 96 GLY A CA 1
ATOM 753 C C . GLY A 1 96 ? -19.707 55.217 -17.737 1.00 42.44 96 GLY A C 1
ATOM 754 O O . GLY A 1 96 ? -19.095 56.262 -17.933 1.00 42.44 96 GLY A O 1
ATOM 755 N N . GLY A 1 97 ? -19.532 54.123 -18.467 1.00 36.81 97 GLY A N 1
ATOM 756 C CA . GLY A 1 97 ? -18.699 54.035 -19.655 1.00 36.81 97 GLY A CA 1
ATOM 757 C C . GLY A 1 97 ? -18.803 52.623 -20.208 1.00 36.81 97 GLY A C 1
ATOM 758 O O . GLY A 1 97 ? -18.261 51.688 -19.626 1.00 36.81 97 GLY A O 1
ATOM 759 N N . ALA A 1 98 ? -19.558 52.448 -21.291 1.00 51.09 98 ALA A N 1
ATOM 760 C CA . ALA A 1 98 ? -19.709 51.170 -21.971 1.00 51.09 98 ALA A CA 1
ATOM 761 C C . ALA A 1 98 ? -18.333 50.659 -22.433 1.00 51.09 98 ALA A C 1
ATOM 763 O O . ALA A 1 98 ? -17.777 51.133 -23.426 1.00 51.09 98 ALA A O 1
ATOM 764 N N . ALA A 1 99 ? -17.775 49.690 -21.707 1.00 42.78 99 ALA A N 1
ATOM 765 C CA . ALA A 1 99 ? -16.545 49.022 -22.094 1.00 42.78 99 ALA A CA 1
ATOM 766 C C . ALA A 1 99 ? -16.819 48.168 -23.339 1.00 42.78 99 ALA A C 1
ATOM 768 O O . ALA A 1 99 ? -17.447 47.108 -23.283 1.00 42.78 99 ALA A O 1
ATOM 769 N N . ARG A 1 100 ? -16.365 48.664 -24.493 1.00 47.59 100 ARG A N 1
ATOM 770 C CA . ARG A 1 100 ? -16.312 47.908 -25.745 1.00 47.59 100 ARG A CA 1
ATOM 771 C C . ARG A 1 100 ? -15.565 46.594 -25.500 1.00 47.59 100 ARG A C 1
ATOM 773 O O . ARG A 1 100 ? -14.434 46.602 -25.020 1.00 47.59 100 ARG A O 1
ATOM 780 N N . ARG A 1 101 ? -16.198 45.470 -25.852 1.00 45.25 101 ARG A N 1
ATOM 781 C CA . ARG A 1 101 ? -15.574 44.137 -25.842 1.00 45.25 101 ARG A CA 1
ATOM 782 C C . ARG A 1 101 ? -14.257 44.185 -26.631 1.00 45.25 101 ARG A C 1
ATOM 784 O O . ARG A 1 101 ? -14.291 44.627 -27.784 1.00 45.25 101 ARG A O 1
ATOM 791 N N . PRO A 1 102 ? -13.122 43.709 -26.090 1.00 41.66 102 PRO A N 1
ATOM 792 C CA . PRO A 1 102 ? -11.927 43.572 -26.902 1.00 41.66 102 PRO A CA 1
ATOM 793 C C . PRO A 1 102 ? -12.202 42.512 -27.973 1.00 41.66 102 PRO A C 1
ATOM 795 O O . PRO A 1 102 ? -12.634 41.395 -27.676 1.00 41.66 102 PRO A O 1
ATOM 798 N N . ARG A 1 103 ? -11.994 42.883 -29.242 1.00 45.00 103 ARG A N 1
ATOM 799 C CA . ARG A 1 103 ? -11.969 41.926 -30.351 1.00 45.00 103 ARG A CA 1
ATOM 800 C C . ARG A 1 103 ? -10.917 40.867 -30.031 1.00 45.00 103 ARG A C 1
ATOM 802 O O . ARG A 1 103 ? -9.799 41.195 -29.642 1.00 45.00 103 ARG A O 1
ATOM 809 N N . ARG A 1 104 ? -11.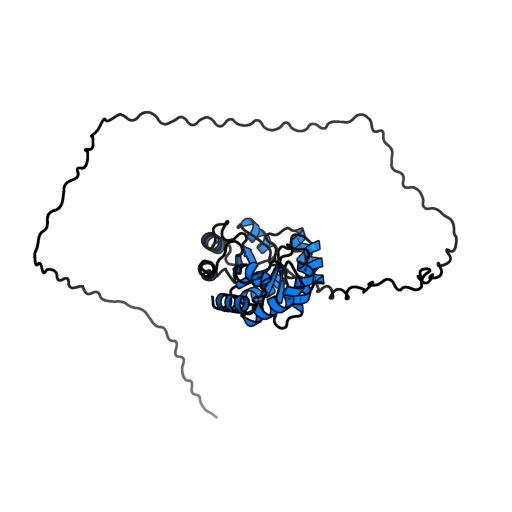295 39.600 -30.195 1.00 46.38 104 ARG A N 1
ATOM 810 C CA . ARG A 1 104 ? -10.414 38.439 -30.055 1.00 46.38 104 ARG A CA 1
ATOM 811 C C . ARG A 1 104 ? -9.309 38.567 -31.109 1.00 46.38 104 ARG A C 1
ATOM 813 O O . ARG A 1 104 ? -9.523 38.233 -32.268 1.00 46.38 104 ARG A O 1
ATOM 820 N N . LEU A 1 105 ? -8.160 39.117 -30.725 1.00 46.19 105 LEU A N 1
ATOM 821 C CA . LEU A 1 105 ? -6.959 39.082 -31.551 1.00 46.19 105 LEU A CA 1
ATOM 822 C C . LEU A 1 105 ? -6.519 37.619 -31.635 1.00 46.19 105 LEU A C 1
ATOM 824 O O . LEU A 1 105 ? -6.254 36.980 -30.614 1.00 46.19 105 LEU A O 1
ATOM 828 N N . GLY A 1 106 ? -6.520 37.073 -32.851 1.00 44.38 106 GLY A N 1
ATOM 829 C CA . GLY A 1 106 ? -5.917 35.779 -33.133 1.00 44.38 106 GLY A CA 1
ATOM 830 C C . GLY A 1 106 ? -4.455 35.811 -32.698 1.00 44.38 106 GLY A C 1
ATOM 831 O O . GLY A 1 106 ? -3.711 36.714 -33.071 1.00 44.38 106 GLY A O 1
ATOM 832 N N . ARG A 1 107 ? -4.052 34.849 -31.865 1.00 49.47 107 ARG A N 1
ATOM 833 C CA . ARG A 1 107 ? -2.644 34.633 -31.531 1.00 49.47 107 ARG A CA 1
ATOM 834 C C . ARG A 1 107 ? -1.968 33.967 -32.726 1.00 49.47 107 ARG A C 1
ATOM 836 O O . ARG A 1 107 ? -1.939 32.745 -32.815 1.00 49.47 107 ARG A O 1
ATOM 843 N N . SER A 1 108 ? -1.437 34.774 -33.628 1.00 40.22 108 SER A N 1
ATOM 844 C CA . SER A 1 108 ? -0.421 34.367 -34.595 1.00 40.22 108 SER A CA 1
ATOM 845 C C . SER A 1 108 ? 0.834 35.181 -34.296 1.00 40.22 108 SER A C 1
ATOM 847 O O . SER A 1 108 ? 0.796 36.409 -34.343 1.00 40.22 108 SER A O 1
ATOM 849 N N . GLY A 1 109 ? 1.913 34.498 -33.906 1.00 44.88 109 GLY A N 1
ATOM 850 C CA . GLY A 1 109 ? 3.236 35.111 -33.793 1.00 44.88 109 GLY A CA 1
ATOM 851 C C . GLY A 1 109 ? 3.784 35.503 -35.175 1.00 44.88 109 GLY A C 1
ATOM 852 O O . GLY A 1 109 ? 3.255 35.037 -36.185 1.00 44.88 109 GLY A O 1
ATOM 853 N N . PRO A 1 110 ? 4.836 36.335 -35.238 1.00 48.53 110 PRO A N 1
ATOM 854 C CA . PRO A 1 110 ? 5.340 36.938 -36.480 1.00 48.53 110 PRO A CA 1
ATOM 855 C C . PRO A 1 110 ? 6.023 35.967 -37.469 1.00 48.53 110 PRO A C 1
ATOM 857 O O . PRO A 1 110 ? 6.536 36.415 -38.486 1.00 48.53 110 PRO A O 1
ATOM 860 N N . ASP A 1 111 ? 6.015 34.659 -37.204 1.00 53.06 111 ASP A N 1
ATOM 861 C CA . ASP A 1 111 ? 6.733 33.631 -37.981 1.00 53.06 111 ASP A CA 1
ATOM 862 C C . ASP A 1 111 ? 5.813 32.507 -38.521 1.00 53.06 111 ASP A C 1
ATOM 864 O O . ASP A 1 111 ? 6.201 31.755 -39.408 1.00 53.06 111 ASP A O 1
ATOM 868 N N . GLY A 1 112 ? 4.558 32.402 -38.069 1.00 45.88 112 GLY A N 1
ATOM 869 C CA . GLY A 1 112 ? 3.655 31.338 -38.532 1.00 45.88 112 GLY A CA 1
ATOM 870 C C . GLY A 1 112 ? 3.918 29.945 -37.935 1.00 45.88 112 GLY A C 1
ATOM 871 O O . GLY A 1 112 ? 3.108 29.042 -38.158 1.00 45.88 112 GLY A O 1
ATOM 872 N N . SER A 1 113 ? 4.949 29.752 -37.107 1.00 43.16 113 SER A N 1
ATOM 873 C CA . SER A 1 113 ? 5.100 28.529 -36.312 1.00 43.16 113 SER A CA 1
ATOM 874 C C . SER A 1 113 ? 4.014 28.410 -35.234 1.00 43.16 113 SER A C 1
ATOM 876 O O . SER A 1 113 ? 3.824 29.261 -34.358 1.00 43.16 113 SER A O 1
ATOM 878 N N . ARG A 1 114 ? 3.263 27.303 -35.292 1.00 43.31 114 ARG A N 1
ATOM 879 C CA . ARG A 1 114 ? 2.448 26.820 -34.171 1.00 43.31 114 ARG A CA 1
ATOM 880 C C . ARG A 1 114 ? 3.396 26.442 -33.036 1.00 43.31 114 ARG A C 1
ATOM 882 O O . ARG A 1 114 ? 4.263 25.596 -33.230 1.00 43.31 114 ARG A O 1
ATOM 889 N N . PHE A 1 115 ? 3.187 27.018 -31.853 1.00 45.19 115 PHE A N 1
ATOM 890 C CA . PHE A 1 115 ? 3.821 26.540 -30.624 1.00 45.19 115 PHE A CA 1
ATOM 891 C C . PHE A 1 115 ? 3.616 25.018 -30.496 1.00 45.19 115 PHE A C 1
ATOM 893 O O . PHE A 1 115 ? 2.464 24.569 -30.542 1.00 45.19 115 PHE A O 1
ATOM 900 N N . PRO A 1 116 ? 4.684 24.216 -30.353 1.00 45.84 116 PRO A N 1
ATOM 901 C CA . PRO A 1 116 ? 4.541 22.787 -30.140 1.00 45.84 116 PRO A CA 1
ATOM 902 C C . PRO A 1 116 ? 4.003 22.545 -28.724 1.00 45.84 116 PRO A C 1
ATOM 904 O O . PRO A 1 116 ? 4.546 23.055 -27.748 1.00 45.84 116 PRO A O 1
ATOM 907 N N . GLY A 1 117 ? 2.924 21.765 -28.626 1.00 46.22 117 GLY A N 1
ATOM 908 C CA . GLY A 1 117 ? 2.503 21.134 -27.373 1.00 46.22 117 GLY A CA 1
ATOM 909 C C . GLY A 1 117 ? 1.711 22.003 -26.392 1.00 46.22 117 GLY A C 1
ATOM 910 O O . GLY A 1 117 ? 2.068 22.081 -25.223 1.00 46.22 117 GLY A O 1
ATOM 911 N N . SER A 1 118 ? 0.583 22.585 -26.810 1.00 45.38 118 SER A N 1
ATOM 912 C CA . SER A 1 118 ? -0.528 22.832 -25.875 1.00 45.38 118 SER A CA 1
ATOM 913 C C . SER A 1 118 ? -1.592 21.749 -26.057 1.00 45.38 118 SER A C 1
ATOM 915 O O . SER A 1 118 ? -2.736 22.039 -26.416 1.00 45.38 118 SER A O 1
ATOM 917 N N . GLU A 1 119 ? -1.210 20.482 -25.891 1.00 47.16 119 GLU A N 1
ATOM 918 C CA . GLU A 1 119 ? -2.219 19.445 -25.702 1.00 47.16 119 GLU A CA 1
ATOM 919 C C . GLU A 1 119 ? -2.936 19.768 -24.396 1.00 47.16 119 GLU A C 1
ATOM 921 O O . GLU A 1 119 ? -2.342 19.813 -23.319 1.00 47.16 119 GLU A O 1
ATOM 926 N N . ILE A 1 120 ? -4.220 20.097 -24.520 1.00 49.84 120 ILE A N 1
ATOM 927 C CA . ILE A 1 120 ? -5.104 20.212 -23.370 1.00 49.84 120 ILE A CA 1
ATOM 928 C C . ILE A 1 120 ? -5.025 18.845 -22.683 1.00 49.84 120 ILE A C 1
ATOM 930 O O . ILE A 1 120 ? -5.323 17.847 -23.347 1.00 49.84 120 ILE A O 1
ATOM 934 N N . PRO A 1 121 ? -4.591 18.764 -21.408 1.00 51.44 121 PRO A N 1
ATOM 935 C CA . PRO A 1 121 ? -4.545 17.487 -20.716 1.00 51.44 121 PRO A CA 1
ATOM 936 C C . PRO A 1 121 ? -5.933 16.848 -20.804 1.00 51.44 121 PRO A C 1
ATOM 938 O O . PRO A 1 121 ? -6.931 17.584 -20.775 1.00 51.44 121 PRO A O 1
ATOM 941 N N . PRO A 1 122 ? -6.019 15.512 -20.940 1.00 48.50 122 PRO A N 1
ATOM 942 C CA . PRO A 1 122 ? -7.304 14.842 -21.057 1.00 48.50 122 PRO A CA 1
ATOM 943 C C . PRO A 1 122 ? -8.230 15.325 -19.933 1.00 48.50 122 PRO A C 1
ATOM 945 O O . PRO A 1 122 ? -7.752 15.573 -18.816 1.00 48.50 122 PRO A O 1
ATOM 948 N N . PRO A 1 123 ? -9.530 15.525 -20.222 1.00 51.44 123 PRO A N 1
ATOM 949 C CA . PRO A 1 123 ? -10.469 16.016 -19.227 1.00 51.44 123 PRO A CA 1
ATOM 950 C C . PRO A 1 123 ? -10.344 15.154 -17.976 1.00 51.44 123 PRO A C 1
ATOM 952 O O . PRO A 1 123 ? -10.292 13.924 -18.069 1.00 51.44 123 PRO A O 1
ATOM 955 N N . ARG A 1 124 ? -10.242 15.811 -16.811 1.00 53.06 124 ARG A N 1
ATOM 956 C CA . ARG A 1 124 ? -10.165 15.104 -15.531 1.00 53.06 124 ARG A CA 1
ATOM 957 C C . ARG A 1 124 ? -11.309 14.088 -15.500 1.00 53.06 124 ARG A C 1
ATOM 959 O O . ARG A 1 124 ? -12.431 14.471 -15.855 1.00 53.06 124 ARG A O 1
ATOM 966 N N . PRO A 1 125 ? -11.054 12.823 -15.115 1.00 52.72 125 PRO A N 1
ATOM 967 C CA . PRO A 1 125 ? -12.146 11.884 -14.923 1.00 52.72 125 PRO A CA 1
ATOM 968 C C . PRO A 1 125 ? -13.169 12.545 -13.991 1.00 52.72 125 PRO A C 1
ATOM 970 O O . PRO A 1 125 ? -12.753 13.274 -13.082 1.00 52.72 125 PRO A O 1
ATOM 973 N N . PRO A 1 126 ? -14.479 12.364 -14.231 1.00 55.66 126 PRO A N 1
ATOM 974 C CA . PRO A 1 126 ? -15.497 13.009 -13.418 1.00 55.66 126 PRO A CA 1
ATOM 975 C C . PRO A 1 126 ? -15.193 12.745 -11.944 1.00 55.66 126 PRO A C 1
ATOM 977 O O . PRO A 1 126 ? -14.873 11.609 -11.571 1.00 55.66 126 PRO A O 1
ATOM 980 N N . VAL A 1 127 ? -15.241 13.809 -11.134 1.00 56.25 127 VAL A N 1
ATOM 981 C CA . VAL A 1 127 ? -15.140 13.698 -9.677 1.00 56.25 127 VAL A CA 1
ATOM 982 C C . VAL A 1 127 ? -16.231 12.720 -9.270 1.00 56.25 127 VAL A C 1
ATOM 984 O O . VAL A 1 127 ? -17.422 12.995 -9.429 1.00 56.25 127 VAL A O 1
ATOM 987 N N . THR A 1 128 ? -15.825 11.522 -8.856 1.00 62.31 128 THR A N 1
ATOM 988 C CA . THR A 1 128 ? -16.761 10.569 -8.270 1.00 62.31 128 THR A CA 1
ATOM 989 C C . THR A 1 128 ? -17.328 11.215 -7.021 1.00 62.31 128 THR A C 1
ATOM 991 O O . THR A 1 128 ? -16.595 11.911 -6.322 1.00 62.31 128 THR A O 1
ATOM 994 N N . ALA A 1 129 ? -18.617 11.003 -6.756 1.00 70.25 129 ALA A N 1
ATOM 995 C CA . ALA A 1 129 ? -19.249 11.508 -5.543 1.00 70.25 129 ALA A CA 1
ATOM 996 C C . ALA A 1 129 ? -18.370 11.207 -4.310 1.00 70.25 129 ALA A C 1
ATOM 998 O O . ALA A 1 129 ? -17.722 10.149 -4.298 1.00 70.25 129 ALA A O 1
ATOM 999 N N . PRO A 1 130 ? -18.343 12.105 -3.304 1.00 80.62 130 PRO A N 1
ATOM 1000 C CA . PRO A 1 130 ? -17.569 11.893 -2.091 1.00 80.62 130 PRO A CA 1
ATOM 1001 C C . PRO A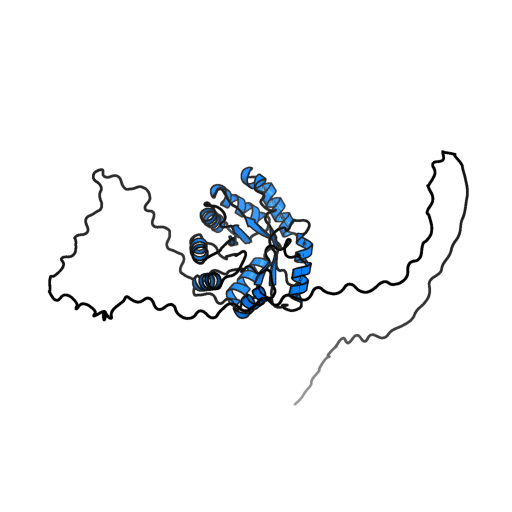 1 130 ? -17.793 10.482 -1.553 1.00 80.62 130 PRO A C 1
ATOM 1003 O O . PRO A 1 130 ? -18.938 10.035 -1.450 1.00 80.62 130 PRO A O 1
ATOM 1006 N N . GLN A 1 131 ? -16.712 9.763 -1.261 1.00 82.62 131 GLN A N 1
ATOM 1007 C CA . GLN A 1 131 ? -16.813 8.378 -0.808 1.00 82.62 131 GLN A CA 1
ATOM 1008 C C . GLN A 1 131 ? -16.787 8.323 0.717 1.00 82.62 131 GLN A C 1
ATOM 1010 O O . GLN A 1 131 ? -15.797 8.748 1.316 1.00 82.62 131 GLN A O 1
ATOM 1015 N N . PRO A 1 132 ? -17.836 7.778 1.362 1.00 92.00 132 PRO A N 1
ATOM 1016 C CA . PRO A 1 132 ? -17.816 7.547 2.798 1.00 92.00 132 PRO A CA 1
ATOM 1017 C C . PRO A 1 132 ? -16.652 6.621 3.188 1.00 92.00 132 PRO A C 1
ATOM 1019 O O . PRO A 1 132 ? -16.407 5.640 2.478 1.00 92.00 132 PRO A O 1
ATOM 1022 N N . PRO A 1 133 ? -15.987 6.847 4.334 1.00 93.56 133 PRO A N 1
ATOM 1023 C CA . PRO A 1 133 ? -14.887 6.003 4.802 1.00 93.56 133 PRO A CA 1
ATOM 1024 C C . PRO A 1 133 ? -15.205 4.507 4.817 1.00 93.56 133 PRO A C 1
ATOM 1026 O O . PRO A 1 133 ? -14.404 3.723 4.323 1.00 93.56 133 PRO A O 1
ATOM 1029 N N . ALA A 1 134 ? -16.406 4.113 5.252 1.00 94.56 134 ALA A N 1
ATOM 1030 C CA . ALA A 1 134 ? -16.829 2.709 5.271 1.00 94.56 134 ALA A CA 1
ATOM 1031 C C . ALA A 1 134 ? -16.897 2.069 3.866 1.00 94.56 134 ALA A C 1
ATOM 1033 O O . ALA A 1 134 ? -16.580 0.892 3.688 1.00 94.56 134 ALA A O 1
ATOM 1034 N N . GLU A 1 135 ? -17.283 2.844 2.848 1.00 95.06 135 GLU A N 1
ATOM 1035 C CA . GLU A 1 135 ? -17.299 2.400 1.450 1.00 95.06 135 GLU A CA 1
ATOM 1036 C C . GLU A 1 135 ? -15.876 2.220 0.917 1.00 95.06 135 GLU A C 1
ATOM 1038 O O . GLU A 1 135 ? -15.548 1.183 0.332 1.00 95.06 135 GLU A O 1
ATOM 1043 N N . ALA A 1 136 ? -15.019 3.216 1.168 1.00 95.50 136 ALA A N 1
ATOM 1044 C CA . ALA A 1 136 ? -13.605 3.161 0.818 1.00 95.50 136 ALA A CA 1
ATOM 1045 C C . ALA A 1 136 ? -12.934 1.942 1.468 1.00 95.50 136 ALA A C 1
ATOM 1047 O O . ALA A 1 136 ? -12.254 1.176 0.786 1.00 95.50 136 ALA A O 1
ATOM 1048 N N . SER A 1 137 ? -13.216 1.715 2.752 1.00 97.31 137 SER A N 1
ATOM 1049 C CA . SER A 1 137 ? -12.790 0.557 3.535 1.00 97.31 137 SER A CA 1
ATOM 1050 C C . SER A 1 137 ? -13.190 -0.765 2.887 1.00 97.31 137 SER A C 1
ATOM 1052 O O . SER A 1 137 ? -12.339 -1.616 2.633 1.00 97.31 137 SER A O 1
ATOM 1054 N N . ARG A 1 138 ? -14.471 -0.930 2.530 1.00 97.50 138 ARG A N 1
ATOM 1055 C CA . ARG A 1 138 ? -14.962 -2.155 1.882 1.00 97.50 138 ARG A CA 1
ATOM 1056 C C . ARG A 1 138 ? -14.243 -2.429 0.563 1.00 97.50 138 ARG A C 1
ATOM 1058 O O . ARG A 1 138 ? -13.857 -3.567 0.293 1.00 97.50 138 ARG A O 1
ATOM 1065 N N . ARG A 1 139 ? -14.033 -1.391 -0.250 1.00 97.25 139 ARG A N 1
ATOM 1066 C CA . ARG A 1 139 ? -13.320 -1.514 -1.527 1.00 97.25 139 ARG A CA 1
ATOM 1067 C C . ARG A 1 139 ? -11.848 -1.871 -1.328 1.00 97.25 139 ARG A C 1
ATOM 1069 O O . ARG A 1 139 ? -11.328 -2.714 -2.052 1.00 97.25 139 ARG A O 1
ATOM 1076 N N . LEU A 1 140 ? -11.187 -1.273 -0.342 1.00 98.00 140 LEU A N 1
ATOM 1077 C CA . LEU A 1 140 ? -9.794 -1.573 -0.008 1.00 98.00 140 LEU A CA 1
ATOM 1078 C C . LEU A 1 140 ? -9.621 -2.985 0.541 1.00 98.00 140 LEU A C 1
ATOM 1080 O O . LEU A 1 140 ? -8.683 -3.662 0.134 1.00 98.00 140 LEU A O 1
ATOM 1084 N N . ARG A 1 141 ? -10.541 -3.465 1.385 1.00 98.06 141 ARG A N 1
ATOM 1085 C CA . ARG A 1 141 ? -10.564 -4.867 1.831 1.00 98.06 141 ARG A CA 1
ATOM 1086 C C . ARG A 1 141 ? -10.639 -5.822 0.643 1.00 98.06 141 ARG A C 1
ATOM 1088 O O . ARG A 1 141 ? -9.853 -6.759 0.569 1.00 98.06 141 ARG A O 1
ATOM 1095 N N . ALA A 1 142 ? -11.530 -5.541 -0.311 1.00 98.00 142 ALA A N 1
ATOM 1096 C CA . ALA A 1 142 ? -11.656 -6.340 -1.525 1.00 98.00 142 ALA A CA 1
ATOM 1097 C C . ALA A 1 142 ? -10.375 -6.323 -2.372 1.00 98.00 142 ALA A C 1
ATOM 1099 O O . ALA A 1 142 ? -10.009 -7.360 -2.908 1.00 98.00 142 ALA A O 1
ATOM 1100 N N . LEU A 1 143 ? -9.682 -5.181 -2.476 1.00 97.81 143 LEU A N 1
ATOM 1101 C CA . LEU A 1 143 ? -8.391 -5.090 -3.165 1.00 97.81 143 LEU A CA 1
ATOM 1102 C C . LEU A 1 143 ? -7.296 -5.882 -2.438 1.00 97.81 143 LEU A C 1
ATOM 1104 O O . LEU A 1 143 ? -6.612 -6.675 -3.076 1.00 97.81 143 LEU A O 1
ATOM 1108 N N . CYS A 1 144 ? -7.164 -5.712 -1.120 1.00 97.62 144 CYS A N 1
ATOM 1109 C CA . CYS A 1 144 ? -6.177 -6.427 -0.307 1.00 97.62 144 CYS A CA 1
ATOM 1110 C C . CYS A 1 144 ? -6.370 -7.947 -0.395 1.00 97.62 144 CYS A C 1
ATOM 1112 O O . CYS A 1 144 ? -5.403 -8.679 -0.530 1.00 97.62 144 CYS A O 1
ATOM 1114 N N . ALA A 1 145 ? -7.616 -8.423 -0.426 1.00 96.19 145 ALA A N 1
ATOM 1115 C CA . ALA A 1 145 ? -7.924 -9.848 -0.522 1.00 96.19 145 ALA A CA 1
ATOM 1116 C C . ALA A 1 145 ? -7.630 -10.483 -1.900 1.00 96.19 145 ALA A C 1
ATOM 1118 O O . ALA A 1 145 ? -7.808 -11.688 -2.059 1.00 96.19 145 ALA A O 1
ATOM 1119 N N . ARG A 1 146 ? -7.219 -9.712 -2.922 1.00 97.31 146 ARG A N 1
ATOM 1120 C CA . ARG A 1 146 ? -6.936 -10.265 -4.264 1.00 97.31 146 ARG A CA 1
ATOM 1121 C C . ARG A 1 146 ? -5.614 -11.017 -4.351 1.00 97.31 146 ARG A C 1
ATOM 1123 O O . ARG A 1 146 ? -5.463 -11.823 -5.264 1.00 97.31 146 ARG A O 1
ATOM 1130 N N . ALA A 1 147 ? -4.660 -10.700 -3.482 1.00 97.19 147 ALA A N 1
ATOM 1131 C CA . ALA A 1 147 ? -3.360 -11.349 -3.422 1.00 97.19 147 ALA A CA 1
ATOM 1132 C C . ALA A 1 147 ? -2.760 -11.172 -2.020 1.00 97.19 147 ALA A C 1
ATOM 1134 O O . ALA A 1 147 ? -2.945 -10.113 -1.420 1.00 97.19 147 ALA A O 1
ATOM 1135 N N . PRO A 1 148 ? -1.975 -12.141 -1.522 1.00 98.25 148 PRO A N 1
ATOM 1136 C CA . PRO A 1 148 ? -1.342 -12.046 -0.204 1.00 98.25 148 PRO A CA 1
ATOM 1137 C C . PRO A 1 148 ? -0.321 -10.902 -0.113 1.00 98.25 148 PRO A C 1
ATOM 1139 O O . PRO A 1 148 ? 0.035 -10.474 0.984 1.00 98.25 148 PRO A O 1
ATOM 1142 N N . VAL A 1 149 ? 0.150 -10.373 -1.249 1.00 98.69 149 VAL A N 1
ATOM 1143 C CA . VAL A 1 149 ? 1.165 -9.318 -1.294 1.00 98.69 149 VAL A CA 1
ATOM 1144 C C . VAL A 1 149 ? 0.780 -8.196 -2.256 1.00 98.69 149 VAL A C 1
ATOM 1146 O O . VAL A 1 149 ? 0.481 -8.441 -3.422 1.00 98.69 149 VAL A O 1
ATOM 1149 N N . ILE A 1 150 ? 0.879 -6.948 -1.796 1.00 98.69 150 ILE A N 1
ATOM 1150 C CA . ILE A 1 150 ? 0.844 -5.751 -2.644 1.00 98.69 150 ILE A CA 1
ATOM 1151 C C . ILE A 1 150 ? 2.293 -5.310 -2.928 1.00 98.69 150 ILE A C 1
ATOM 1153 O O . ILE A 1 150 ? 3.009 -4.912 -1.999 1.00 98.69 150 ILE A O 1
ATOM 1157 N N . PRO A 1 151 ? 2.770 -5.361 -4.187 1.00 98.50 151 PRO A N 1
ATOM 1158 C CA . PRO A 1 151 ? 4.082 -4.848 -4.552 1.00 98.50 151 PRO A CA 1
ATOM 1159 C C . PRO A 1 151 ? 4.159 -3.327 -4.363 1.00 98.50 151 PRO A C 1
ATOM 1161 O O . PRO A 1 151 ? 3.388 -2.568 -4.950 1.00 98.50 151 PRO A O 1
ATOM 1164 N N . VAL A 1 152 ? 5.145 -2.891 -3.576 1.00 98.50 152 VAL A N 1
ATOM 1165 C CA . VAL A 1 152 ? 5.471 -1.481 -3.322 1.00 98.50 152 VAL A CA 1
ATOM 1166 C C . VAL A 1 152 ? 6.576 -1.046 -4.280 1.00 98.50 152 VAL A C 1
ATOM 1168 O O . VAL A 1 152 ? 7.743 -1.420 -4.129 1.00 98.50 152 VAL A O 1
ATOM 1171 N N . LEU A 1 153 ? 6.208 -0.236 -5.267 1.00 98.50 153 LEU A N 1
ATOM 1172 C CA . LEU A 1 153 ? 7.029 0.089 -6.426 1.00 98.50 153 LEU A CA 1
ATOM 1173 C C . LEU A 1 153 ? 7.606 1.504 -6.319 1.00 98.50 153 LEU A C 1
ATOM 1175 O O . LEU A 1 153 ? 6.907 2.479 -6.042 1.00 98.50 153 LEU A O 1
ATOM 1179 N N . VAL A 1 154 ? 8.905 1.625 -6.569 1.00 98.00 154 VAL A N 1
ATOM 1180 C CA . VAL A 1 154 ? 9.597 2.903 -6.809 1.00 98.00 154 VAL A CA 1
ATOM 1181 C C . VAL A 1 154 ? 9.982 2.871 -8.274 1.00 98.00 154 VAL A C 1
ATOM 1183 O O . VAL A 1 154 ? 10.589 1.885 -8.676 1.00 98.00 154 VAL A O 1
ATOM 1186 N N . ILE A 1 155 ? 9.548 3.833 -9.086 1.00 97.50 155 ILE A N 1
ATOM 1187 C CA . ILE A 1 155 ? 9.732 3.785 -10.545 1.00 97.50 155 ILE A CA 1
ATOM 1188 C C . ILE A 1 155 ? 10.447 5.046 -11.010 1.00 97.50 155 ILE A C 1
ATOM 1190 O O . ILE A 1 155 ? 9.937 6.150 -10.850 1.00 97.50 155 ILE A O 1
ATOM 1194 N N . GLU A 1 156 ? 11.625 4.868 -11.602 1.00 96.75 156 GLU A N 1
ATOM 1195 C CA . GLU A 1 156 ? 12.542 5.973 -11.906 1.00 96.75 156 GLU A CA 1
ATOM 1196 C C . GLU A 1 156 ? 12.396 6.398 -13.367 1.00 96.75 156 GLU A C 1
ATOM 1198 O O . GLU A 1 156 ? 12.626 7.554 -13.704 1.00 96.75 156 GLU A O 1
ATOM 1203 N N . ASP A 1 157 ? 11.955 5.463 -14.209 1.00 96.44 157 ASP A N 1
ATOM 1204 C CA . ASP A 1 157 ? 11.672 5.643 -15.625 1.00 96.44 157 ASP A CA 1
ATOM 1205 C C . ASP A 1 157 ? 10.268 5.102 -15.928 1.00 96.44 157 ASP A C 1
ATOM 1207 O O . ASP A 1 157 ? 10.019 3.894 -15.839 1.00 96.44 157 ASP A O 1
ATOM 1211 N N . ALA A 1 158 ? 9.349 5.993 -16.310 1.00 97.12 158 ALA A N 1
ATOM 1212 C CA . ALA A 1 158 ? 7.981 5.635 -16.675 1.00 97.12 158 ALA A CA 1
ATOM 1213 C C . ALA A 1 158 ? 7.917 4.688 -17.891 1.00 97.12 158 ALA A C 1
ATOM 1215 O O . ALA A 1 158 ? 6.968 3.911 -18.006 1.00 97.12 158 ALA A O 1
ATOM 1216 N N . GLY A 1 159 ? 8.944 4.672 -18.752 1.00 96.94 159 GLY A N 1
ATOM 1217 C CA . GLY A 1 159 ? 9.054 3.740 -19.878 1.00 96.94 159 GLY A CA 1
ATOM 1218 C C . GLY A 1 159 ? 9.139 2.269 -19.455 1.00 96.94 159 GLY A C 1
ATOM 1219 O O . GLY A 1 159 ? 8.763 1.381 -20.218 1.00 96.94 159 GLY A O 1
ATOM 1220 N N . THR A 1 160 ? 9.557 1.995 -18.216 1.00 97.12 160 THR A N 1
ATOM 1221 C CA . THR A 1 160 ? 9.584 0.636 -17.646 1.00 97.12 160 THR A CA 1
ATOM 1222 C C . THR A 1 160 ? 8.257 0.209 -17.018 1.00 97.12 160 THR A C 1
ATOM 1224 O O . THR A 1 160 ? 8.077 -0.961 -16.688 1.00 97.12 160 THR A O 1
ATOM 1227 N N . ALA A 1 161 ? 7.308 1.133 -16.847 1.00 98.12 161 ALA A N 1
ATOM 1228 C CA . ALA A 1 161 ? 6.152 0.907 -15.992 1.00 98.12 161 ALA A CA 1
ATOM 1229 C C . ALA A 1 161 ? 5.151 -0.096 -16.588 1.00 98.12 161 ALA A C 1
ATOM 1231 O O . ALA A 1 161 ? 4.689 -0.997 -15.893 1.00 98.12 161 ALA A O 1
ATOM 1232 N N . ARG A 1 162 ? 4.850 0.014 -17.887 1.00 98.44 162 ARG A N 1
ATOM 1233 C CA . ARG A 1 162 ? 3.929 -0.903 -18.580 1.00 98.44 162 ARG A CA 1
ATOM 1234 C C . ARG A 1 162 ? 4.398 -2.371 -18.546 1.00 98.44 162 ARG A C 1
ATOM 1236 O O . ARG A 1 162 ? 3.633 -3.186 -18.033 1.00 98.44 162 ARG A O 1
ATOM 1243 N N . PRO A 1 163 ? 5.618 -2.727 -19.004 1.00 98.44 163 PRO A N 1
ATOM 1244 C CA . PRO A 1 163 ? 6.069 -4.120 -18.965 1.00 98.44 163 PRO A CA 1
ATOM 1245 C C . PRO A 1 163 ? 6.221 -4.651 -17.533 1.00 98.44 163 PRO A C 1
ATOM 1247 O O . PRO A 1 163 ? 5.947 -5.822 -17.280 1.00 98.44 163 PRO A O 1
ATOM 1250 N N . LEU A 1 164 ? 6.580 -3.789 -16.573 1.00 98.69 164 LEU A N 1
ATOM 1251 C CA . LEU A 1 164 ? 6.590 -4.156 -15.159 1.00 98.69 164 LEU A CA 1
ATOM 1252 C C . LEU A 1 164 ? 5.190 -4.550 -14.663 1.00 98.69 164 LEU A C 1
ATOM 1254 O O . LEU A 1 164 ? 5.044 -5.583 -14.016 1.00 98.69 164 LEU A O 1
ATOM 1258 N N . ALA A 1 165 ? 4.157 -3.760 -14.966 1.00 98.75 165 ALA A N 1
ATOM 1259 C CA . ALA A 1 165 ? 2.785 -4.094 -14.583 1.00 98.75 165 ALA A CA 1
ATOM 1260 C C . ALA A 1 165 ? 2.286 -5.375 -15.264 1.00 98.75 165 ALA A C 1
ATOM 1262 O O . ALA A 1 165 ? 1.659 -6.194 -14.599 1.00 98.75 165 ALA A O 1
ATOM 1263 N N . GLU A 1 166 ? 2.598 -5.584 -16.546 1.00 98.81 166 GLU A N 1
ATOM 1264 C CA . GLU A 1 166 ? 2.258 -6.824 -17.261 1.00 98.81 166 GLU A CA 1
ATOM 1265 C C . GLU A 1 166 ? 2.875 -8.054 -16.574 1.00 98.81 166 GLU A C 1
ATOM 1267 O O . GLU A 1 166 ? 2.163 -9.022 -16.314 1.00 98.81 166 GLU A O 1
ATOM 1272 N N . ALA A 1 167 ? 4.155 -7.991 -16.190 1.00 98.81 167 ALA A N 1
ATOM 1273 C CA . ALA A 1 167 ? 4.835 -9.073 -15.475 1.00 98.81 167 ALA A CA 1
ATOM 1274 C C . ALA A 1 167 ? 4.244 -9.339 -14.078 1.00 98.81 167 ALA A C 1
ATOM 1276 O O . ALA A 1 167 ? 4.074 -10.490 -13.679 1.00 98.81 167 ALA A O 1
ATOM 1277 N N . LEU A 1 168 ? 3.901 -8.287 -13.326 1.00 98.81 168 LEU A N 1
ATOM 1278 C CA . LEU A 1 168 ? 3.292 -8.426 -11.997 1.00 98.81 168 LEU A CA 1
ATOM 1279 C C . LEU A 1 168 ? 1.890 -9.049 -12.080 1.00 98.81 168 LEU A C 1
ATOM 1281 O O . LEU A 1 168 ? 1.585 -9.968 -11.320 1.00 98.81 168 LEU A O 1
ATOM 1285 N N . VAL A 1 169 ? 1.067 -8.606 -13.037 1.00 98.69 169 VAL A N 1
ATOM 1286 C CA . VAL A 1 169 ? -0.270 -9.169 -13.280 1.00 98.69 169 VAL A CA 1
ATOM 1287 C C . VAL A 1 169 ? -0.172 -10.625 -13.742 1.00 98.69 169 VAL A C 1
ATOM 1289 O O . VAL A 1 169 ? -0.883 -11.473 -13.205 1.00 98.69 169 VAL A O 1
ATOM 1292 N N . ALA A 1 170 ? 0.727 -10.940 -14.680 1.00 98.69 170 ALA A N 1
ATOM 1293 C CA . ALA A 1 170 ? 0.959 -12.310 -15.150 1.00 98.69 170 ALA A CA 1
ATOM 1294 C C . ALA A 1 170 ? 1.450 -13.242 -14.029 1.00 98.69 170 ALA A C 1
ATOM 1296 O O . ALA A 1 170 ? 1.082 -14.417 -13.983 1.00 98.69 170 ALA A O 1
ATOM 1297 N N . GLY A 1 171 ? 2.225 -12.702 -13.086 1.00 98.56 171 GLY A N 1
ATOM 1298 C CA . GLY A 1 171 ? 2.653 -13.391 -11.873 1.00 98.56 171 GLY A CA 1
ATOM 1299 C C . GLY A 1 171 ? 1.578 -13.496 -10.786 1.00 98.56 171 GLY A C 1
ATOM 1300 O O . GLY A 1 171 ? 1.858 -14.045 -9.730 1.00 98.56 171 GLY A O 1
ATOM 1301 N N . GLY A 1 172 ? 0.359 -12.999 -11.007 1.00 98.56 172 GLY A N 1
ATOM 1302 C CA . GLY A 1 172 ? -0.749 -13.132 -10.055 1.00 98.56 172 GLY A CA 1
ATOM 1303 C C . GLY A 1 172 ? -0.834 -12.033 -8.994 1.00 98.56 172 GLY A C 1
ATOM 1304 O O . GLY A 1 172 ? -1.597 -12.179 -8.043 1.00 98.56 172 GLY A O 1
ATOM 1305 N N . LEU A 1 173 ? -0.112 -10.918 -9.153 1.00 98.69 173 LEU A N 1
ATOM 1306 C CA . LEU A 1 173 ? -0.196 -9.747 -8.274 1.00 98.69 173 LEU A CA 1
ATOM 1307 C C . LEU A 1 173 ? -0.871 -8.572 -9.005 1.00 98.69 173 LEU A C 1
ATOM 1309 O O . LEU A 1 173 ? -0.186 -7.708 -9.554 1.00 98.69 173 LEU A O 1
ATOM 1313 N N . PRO A 1 174 ? -2.216 -8.509 -9.047 1.00 98.31 174 PRO A N 1
ATOM 1314 C CA . PRO A 1 174 ? -2.925 -7.512 -9.844 1.00 98.31 174 PRO A CA 1
ATOM 1315 C C . PRO A 1 174 ? -3.030 -6.130 -9.186 1.00 98.31 174 PRO A C 1
ATOM 1317 O O . PRO A 1 174 ? -3.382 -5.173 -9.866 1.00 98.31 174 PRO A O 1
ATOM 1320 N N . VAL A 1 175 ? -2.781 -6.006 -7.879 1.00 98.75 175 VAL A N 1
ATOM 1321 C CA . VAL A 1 175 ? -2.925 -4.746 -7.130 1.00 98.75 175 VAL A CA 1
ATOM 1322 C C . VAL A 1 175 ? -1.554 -4.110 -6.946 1.00 98.75 175 VAL A C 1
ATOM 1324 O O . VAL A 1 175 ? -0.714 -4.679 -6.264 1.00 98.75 175 VAL A O 1
ATOM 1327 N N . LEU A 1 176 ? -1.309 -2.947 -7.550 1.00 98.75 176 LEU A N 1
ATOM 1328 C CA . LEU A 1 176 ? 0.027 -2.349 -7.658 1.00 98.75 176 LEU A CA 1
ATOM 1329 C C . LEU A 1 176 ? 0.101 -1.020 -6.890 1.00 98.75 176 LEU A C 1
ATOM 1331 O O . LEU A 1 176 ? -0.661 -0.104 -7.194 1.00 98.75 176 LEU A O 1
ATOM 1335 N N . GLU A 1 177 ? 1.028 -0.874 -5.934 1.00 98.75 177 GLU A N 1
ATOM 1336 C CA . GLU A 1 177 ? 1.272 0.393 -5.217 1.00 98.75 177 GLU A CA 1
ATOM 1337 C C . GLU A 1 177 ? 2.478 1.122 -5.833 1.00 98.75 177 GLU A C 1
ATOM 1339 O O . GLU A 1 177 ? 3.628 0.793 -5.541 1.00 98.75 177 GLU A O 1
ATOM 1344 N N . VAL A 1 178 ? 2.245 2.153 -6.652 1.00 98.81 178 VAL A N 1
ATOM 1345 C CA . VAL A 1 178 ? 3.319 3.017 -7.176 1.00 98.81 178 VAL A CA 1
ATOM 1346 C C . VAL A 1 178 ? 3.560 4.173 -6.217 1.00 98.81 178 VAL A C 1
ATOM 1348 O O . VAL A 1 178 ? 2.712 5.045 -6.053 1.00 98.81 178 VAL A O 1
ATOM 1351 N N . THR A 1 179 ? 4.722 4.202 -5.572 1.00 98.56 179 THR A N 1
ATOM 1352 C CA . THR A 1 179 ? 5.047 5.244 -4.591 1.00 98.56 179 THR A CA 1
ATOM 1353 C C . THR A 1 179 ? 5.394 6.577 -5.254 1.00 98.56 179 THR A C 1
ATOM 1355 O O . THR A 1 179 ? 6.212 6.619 -6.172 1.00 98.56 179 THR A O 1
ATOM 1358 N N . LEU A 1 180 ? 4.839 7.681 -4.744 1.00 98.62 180 LEU A N 1
ATOM 1359 C CA . LEU A 1 180 ? 5.104 9.061 -5.177 1.00 98.62 180 LEU A CA 1
ATOM 1360 C C . LEU A 1 180 ? 6.468 9.578 -4.683 1.00 98.62 180 LEU A C 1
ATOM 1362 O O . LEU A 1 180 ? 6.599 10.676 -4.153 1.00 98.62 180 LEU A O 1
ATOM 1366 N N . ARG A 1 181 ? 7.507 8.749 -4.815 1.00 97.94 181 ARG A N 1
ATOM 1367 C CA . ARG A 1 181 ? 8.874 9.038 -4.354 1.00 97.94 181 ARG A CA 1
ATOM 1368 C C . ARG A 1 181 ? 9.813 9.459 -5.478 1.00 97.94 181 ARG A C 1
ATOM 1370 O O . ARG A 1 181 ? 10.986 9.718 -5.221 1.00 97.94 181 ARG A O 1
ATOM 1377 N N . THR A 1 182 ? 9.313 9.525 -6.708 1.00 98.25 182 THR A N 1
ATOM 1378 C CA . THR A 1 182 ? 10.079 9.907 -7.894 1.00 98.25 182 THR A CA 1
ATOM 1379 C C . THR A 1 182 ? 9.281 10.839 -8.802 1.00 98.25 182 THR A C 1
ATOM 1381 O O . THR A 1 182 ? 8.050 10.767 -8.826 1.00 98.25 182 THR A O 1
ATOM 1384 N N . PRO A 1 183 ? 9.959 11.671 -9.615 1.00 98.00 183 PRO A N 1
ATOM 1385 C CA . PRO A 1 183 ? 9.290 12.505 -10.615 1.00 98.00 183 PRO A CA 1
ATOM 1386 C C . PRO A 1 183 ? 8.474 11.702 -11.640 1.00 98.00 183 PRO A C 1
ATOM 1388 O O . PRO A 1 183 ? 7.460 12.185 -12.130 1.00 98.00 183 PRO A O 1
ATOM 1391 N N . ALA A 1 184 ? 8.885 10.465 -11.939 1.00 98.00 184 ALA A N 1
ATOM 1392 C CA . ALA A 1 184 ? 8.229 9.598 -12.918 1.00 98.00 184 ALA A CA 1
ATOM 1393 C C . ALA A 1 184 ? 6.971 8.884 -12.383 1.00 98.00 184 ALA A C 1
ATOM 1395 O O . ALA A 1 184 ? 6.276 8.224 -13.154 1.00 98.00 184 ALA A O 1
ATOM 1396 N N . ALA A 1 185 ? 6.657 8.985 -11.085 1.00 98.62 185 ALA A N 1
ATOM 1397 C CA . ALA A 1 185 ? 5.620 8.170 -10.450 1.00 98.62 185 ALA A CA 1
ATOM 1398 C C . ALA A 1 185 ? 4.219 8.363 -11.058 1.00 98.62 185 ALA A C 1
ATOM 1400 O O . ALA A 1 185 ? 3.516 7.385 -11.303 1.00 98.62 185 ALA A O 1
ATOM 1401 N N . LEU A 1 186 ? 3.812 9.605 -11.345 1.00 98.75 186 LEU A N 1
ATOM 1402 C CA . LEU A 1 186 ? 2.491 9.885 -11.927 1.00 98.75 186 LEU A CA 1
ATOM 1403 C C . LEU A 1 186 ? 2.374 9.364 -13.366 1.00 98.75 186 LEU A C 1
ATOM 1405 O O . LEU A 1 186 ? 1.336 8.823 -13.749 1.00 98.75 186 LEU A O 1
ATOM 1409 N N . ASP A 1 187 ? 3.441 9.479 -14.153 1.00 98.69 187 ASP A N 1
ATOM 1410 C CA . ASP A 1 187 ? 3.475 8.944 -15.515 1.00 98.69 187 ASP A CA 1
ATOM 1411 C C . ASP A 1 187 ? 3.502 7.414 -15.512 1.00 98.69 187 ASP A C 1
ATOM 1413 O O . ASP A 1 187 ? 2.817 6.780 -16.317 1.00 98.69 187 ASP A O 1
ATOM 1417 N N . ALA A 1 188 ? 4.203 6.814 -14.548 1.00 98.69 188 ALA A N 1
ATOM 1418 C CA . ALA A 1 188 ? 4.187 5.378 -14.326 1.00 98.69 188 ALA A CA 1
ATOM 1419 C C . ALA A 1 188 ? 2.790 4.871 -13.936 1.00 98.69 188 ALA A C 1
ATOM 1421 O O . ALA A 1 188 ? 2.328 3.890 -14.514 1.00 98.69 188 ALA A O 1
ATOM 1422 N N . ILE A 1 189 ? 2.078 5.560 -13.032 1.00 98.81 189 ILE A N 1
ATOM 1423 C CA . ILE A 1 189 ? 0.681 5.238 -12.689 1.00 98.81 189 ILE A CA 1
ATOM 1424 C C . ILE A 1 189 ? -0.188 5.248 -13.947 1.00 98.81 189 ILE A C 1
ATOM 1426 O O . ILE A 1 189 ? -0.927 4.294 -14.182 1.00 98.81 189 ILE A O 1
ATOM 1430 N N . ARG A 1 190 ? -0.068 6.286 -14.784 1.00 98.62 190 ARG A N 1
ATOM 1431 C CA . ARG A 1 190 ? -0.853 6.402 -16.021 1.00 98.62 190 ARG A CA 1
ATOM 1432 C C . ARG A 1 190 ? -0.571 5.257 -16.992 1.00 98.62 190 ARG A C 1
ATOM 1434 O O . ARG A 1 190 ? -1.506 4.698 -17.559 1.00 98.62 190 ARG A O 1
ATOM 1441 N N . ALA A 1 191 ? 0.699 4.893 -17.162 1.00 98.56 191 ALA A N 1
ATOM 1442 C CA . ALA A 1 191 ? 1.107 3.794 -18.033 1.00 98.56 191 ALA A CA 1
ATOM 1443 C C . ALA A 1 191 ? 0.631 2.427 -17.512 1.00 98.56 191 ALA A C 1
ATOM 1445 O O . ALA A 1 191 ? 0.127 1.615 -18.286 1.00 98.56 191 ALA A O 1
ATOM 1446 N N . MET A 1 192 ? 0.751 2.179 -16.205 1.00 98.56 192 MET A N 1
ATOM 1447 C CA . MET A 1 192 ? 0.315 0.925 -15.585 1.00 98.56 192 MET A CA 1
ATOM 1448 C C . MET A 1 192 ? -1.208 0.791 -15.553 1.00 98.56 192 MET A C 1
ATOM 1450 O O . MET A 1 192 ? -1.722 -0.304 -15.743 1.00 98.56 192 MET A O 1
ATOM 1454 N N . ALA A 1 193 ? -1.946 1.887 -15.355 1.00 97.25 193 ALA A N 1
ATOM 1455 C CA . ALA A 1 193 ? -3.410 1.868 -15.312 1.00 97.25 193 ALA A CA 1
ATOM 1456 C C . ALA A 1 193 ? -4.052 1.491 -16.662 1.00 97.25 193 ALA A C 1
ATOM 1458 O O . ALA A 1 193 ? -5.235 1.156 -16.706 1.00 97.25 193 ALA A O 1
ATOM 1459 N N . ALA A 1 194 ? -3.285 1.544 -17.756 1.00 96.38 194 ALA A N 1
ATOM 1460 C CA . ALA A 1 194 ? -3.699 1.074 -19.076 1.00 96.38 194 ALA A CA 1
ATOM 1461 C C . ALA A 1 194 ? -3.489 -0.441 -19.284 1.00 96.38 194 ALA A C 1
ATOM 1463 O O . ALA A 1 194 ? -3.898 -0.977 -20.315 1.00 96.38 194 ALA A O 1
ATOM 1464 N N . VAL A 1 195 ? -2.843 -1.141 -18.343 1.00 98.12 195 VAL A N 1
ATOM 1465 C CA . VAL A 1 195 ? -2.618 -2.590 -18.415 1.00 98.12 195 VAL A CA 1
ATOM 1466 C C . VAL A 1 195 ? -3.872 -3.330 -17.953 1.00 98.12 195 VAL A C 1
ATOM 1468 O O . VAL A 1 195 ? -4.382 -3.108 -16.855 1.00 98.12 195 VAL A O 1
ATOM 1471 N N . ALA A 1 196 ? -4.374 -4.234 -18.795 1.00 97.19 196 ALA A N 1
ATOM 1472 C CA . ALA A 1 196 ? -5.546 -5.039 -18.473 1.00 97.19 196 ALA A CA 1
ATOM 1473 C C . ALA A 1 196 ? -5.297 -5.902 -17.223 1.00 97.19 196 ALA A C 1
ATOM 1475 O O . ALA A 1 196 ? -4.272 -6.567 -17.107 1.00 97.19 196 ALA A O 1
ATOM 1476 N N . GLY A 1 197 ? -6.249 -5.890 -16.288 1.00 96.44 197 GLY A N 1
ATOM 1477 C CA . GLY A 1 197 ? -6.170 -6.649 -15.035 1.00 96.44 197 GLY A CA 1
ATOM 1478 C C . GLY A 1 197 ? -5.406 -5.959 -13.899 1.00 96.44 197 GLY A C 1
ATOM 1479 O O . GLY A 1 197 ? -5.535 -6.407 -12.758 1.00 96.44 197 GLY A O 1
ATOM 1480 N N . ALA A 1 198 ? -4.686 -4.865 -14.174 1.00 98.00 198 ALA A N 1
ATOM 1481 C CA . ALA A 1 198 ? -3.989 -4.086 -13.156 1.00 98.00 198 ALA A CA 1
ATOM 1482 C C . ALA A 1 198 ? -4.942 -3.136 -12.408 1.00 98.00 198 ALA A C 1
ATOM 1484 O O . ALA A 1 198 ? -5.635 -2.313 -13.006 1.00 98.00 198 ALA A O 1
ATOM 1485 N N . GLU A 1 199 ? -4.922 -3.200 -11.080 1.00 98.19 199 GLU A N 1
ATOM 1486 C CA . GLU A 1 199 ? -5.491 -2.196 -10.181 1.00 98.19 199 GLU A CA 1
ATOM 1487 C C . GLU A 1 199 ? -4.354 -1.362 -9.606 1.00 98.19 199 GLU A C 1
ATOM 1489 O O . GLU A 1 199 ? -3.650 -1.783 -8.689 1.00 98.19 199 GLU A O 1
ATOM 1494 N N . VAL A 1 200 ? -4.156 -0.173 -10.163 1.00 98.69 200 VAL A N 1
ATOM 1495 C CA . VAL A 1 200 ? -3.014 0.677 -9.817 1.00 98.69 200 VAL A CA 1
ATOM 1496 C C . VAL A 1 200 ? -3.426 1.719 -8.792 1.00 98.69 200 VAL A C 1
ATOM 1498 O O . VAL A 1 200 ? -4.375 2.474 -9.009 1.00 98.69 200 VAL A O 1
ATOM 1501 N N . GLY A 1 201 ? -2.694 1.781 -7.689 1.00 98.62 201 GLY A N 1
ATOM 1502 C CA . GLY A 1 201 ? -2.821 2.803 -6.663 1.00 98.62 201 GLY A CA 1
ATOM 1503 C C . GLY A 1 201 ? -1.553 3.633 -6.512 1.00 98.62 201 GLY A C 1
ATOM 1504 O O . GLY A 1 201 ? -0.470 3.250 -6.957 1.00 98.62 201 GLY A O 1
ATOM 1505 N N . ALA A 1 202 ? -1.701 4.782 -5.861 1.00 98.81 202 ALA A N 1
ATOM 1506 C CA . ALA A 1 202 ? -0.582 5.639 -5.491 1.00 98.81 202 ALA A CA 1
ATOM 1507 C C . ALA A 1 202 ? -0.181 5.388 -4.035 1.00 98.81 202 ALA A C 1
ATOM 1509 O O . ALA A 1 202 ? -1.012 5.495 -3.139 1.00 98.81 202 ALA A O 1
ATOM 1510 N N . GLY A 1 203 ? 1.087 5.079 -3.787 1.00 98.56 203 GLY A N 1
ATOM 1511 C CA . GLY A 1 203 ? 1.675 4.999 -2.452 1.00 98.56 203 GLY A CA 1
ATOM 1512 C C . GLY A 1 203 ? 2.411 6.274 -2.065 1.00 98.56 203 GLY A C 1
ATOM 1513 O O . GLY A 1 203 ? 2.754 7.085 -2.919 1.00 98.56 203 GLY A O 1
ATOM 1514 N N . THR A 1 204 ? 2.717 6.441 -0.778 1.00 98.62 204 THR A N 1
ATOM 1515 C CA . THR A 1 204 ? 3.397 7.654 -0.276 1.00 98.62 204 THR A CA 1
ATOM 1516 C C . THR A 1 204 ? 2.595 8.933 -0.559 1.00 98.62 204 THR A C 1
ATOM 1518 O O . THR A 1 204 ? 3.160 9.972 -0.858 1.00 98.62 204 THR A O 1
ATOM 1521 N N . VAL A 1 205 ? 1.268 8.859 -0.448 1.00 98.75 205 VAL A N 1
ATOM 1522 C CA . VAL A 1 205 ? 0.383 10.031 -0.524 1.00 98.75 205 VAL A CA 1
ATOM 1523 C C . VAL A 1 205 ? 0.415 10.747 0.827 1.00 98.75 205 VAL A C 1
ATOM 1525 O O . VAL A 1 205 ? 0.043 10.154 1.844 1.00 98.75 205 VAL A O 1
ATOM 1528 N N . LEU A 1 206 ? 0.897 11.988 0.866 1.00 98.56 206 LEU A N 1
ATOM 1529 C CA . LEU A 1 206 ? 1.148 12.734 2.105 1.00 98.56 206 LEU A CA 1
ATOM 1530 C C . LEU A 1 206 ? 0.151 13.876 2.324 1.00 98.56 206 LEU A C 1
ATOM 1532 O O . LEU A 1 206 ? -0.130 14.220 3.476 1.00 98.56 206 LEU A O 1
ATOM 1536 N N . GLY A 1 207 ? -0.410 14.426 1.246 1.00 98.25 207 GLY A N 1
ATOM 1537 C CA . GLY A 1 207 ? -1.304 15.581 1.310 1.00 98.25 207 GLY A CA 1
ATOM 1538 C C . GLY A 1 207 ? -2.434 15.583 0.275 1.00 98.25 207 GLY A C 1
ATOM 1539 O O . GLY A 1 207 ? -2.508 14.703 -0.587 1.00 98.25 207 GLY A O 1
ATOM 1540 N N . PRO A 1 208 ? -3.346 16.569 0.358 1.00 98.31 208 PRO A N 1
ATOM 1541 C CA . PRO A 1 208 ? -4.438 16.746 -0.602 1.00 98.31 208 PRO A CA 1
ATOM 1542 C C . PRO A 1 208 ? -3.980 16.867 -2.063 1.00 98.31 208 PRO A C 1
ATOM 1544 O O . PRO A 1 208 ? -4.643 16.362 -2.967 1.00 98.31 208 PRO A O 1
ATOM 1547 N N . GLU A 1 209 ? -2.841 17.516 -2.301 1.00 98.19 209 GLU A N 1
ATOM 1548 C CA . GLU A 1 209 ? -2.239 17.679 -3.623 1.00 98.19 209 GLU A CA 1
ATOM 1549 C C . GLU A 1 209 ? -1.874 16.336 -4.264 1.00 98.19 209 GLU A C 1
ATOM 1551 O O . GLU A 1 209 ? -2.148 16.125 -5.448 1.00 98.19 209 GLU A O 1
ATOM 1556 N N . ASP A 1 210 ? -1.352 15.401 -3.468 1.00 98.62 210 ASP A N 1
ATOM 1557 C CA . ASP A 1 210 ? -1.000 14.059 -3.921 1.00 98.62 210 ASP A CA 1
ATOM 1558 C C . ASP A 1 210 ? -2.249 13.255 -4.281 1.00 98.62 210 ASP A C 1
ATOM 1560 O O . ASP A 1 210 ? -2.252 12.542 -5.282 1.00 98.62 210 ASP A O 1
ATOM 1564 N N . VAL A 1 211 ? -3.330 13.388 -3.501 1.00 98.50 211 VAL A N 1
ATOM 1565 C CA . VAL A 1 211 ? -4.620 12.731 -3.782 1.00 98.50 211 VAL A CA 1
ATOM 1566 C C . VAL A 1 211 ? -5.143 13.172 -5.148 1.00 98.50 211 VAL A C 1
ATOM 1568 O O . VAL A 1 211 ? -5.461 12.332 -5.994 1.00 98.50 211 VAL A O 1
ATOM 1571 N N . ALA A 1 212 ? -5.193 14.486 -5.383 1.00 97.62 212 ALA A N 1
ATOM 1572 C CA . ALA A 1 212 ? -5.675 15.043 -6.641 1.00 97.62 212 ALA A CA 1
ATOM 1573 C C . ALA A 1 212 ? -4.786 14.625 -7.825 1.00 97.62 212 ALA A C 1
ATOM 1575 O O . ALA A 1 212 ? -5.295 14.227 -8.878 1.00 97.62 212 ALA A O 1
ATOM 1576 N N . ALA A 1 213 ? -3.460 14.668 -7.656 1.00 98.19 213 ALA A N 1
ATOM 1577 C CA . ALA A 1 213 ? -2.505 14.275 -8.689 1.00 98.19 213 ALA A CA 1
ATOM 1578 C C . ALA A 1 213 ? -2.586 12.775 -9.016 1.00 98.19 213 ALA A C 1
ATOM 1580 O O . ALA A 1 213 ? -2.674 12.402 -10.188 1.00 98.19 213 ALA A O 1
ATOM 1581 N N . ALA A 1 214 ? -2.626 11.914 -7.996 1.00 98.44 214 ALA A N 1
ATOM 1582 C CA . ALA A 1 214 ? -2.773 10.470 -8.145 1.00 98.44 214 ALA A CA 1
ATOM 1583 C C . ALA A 1 214 ? -4.075 10.114 -8.867 1.00 98.44 214 ALA A C 1
ATOM 1585 O O . ALA A 1 214 ? -4.073 9.318 -9.811 1.00 98.44 214 ALA A O 1
ATOM 1586 N N . ARG A 1 215 ? -5.188 10.743 -8.473 1.00 96.75 215 ARG A N 1
ATOM 1587 C CA . ARG A 1 215 ? -6.480 10.529 -9.125 1.00 96.75 215 ARG A CA 1
ATOM 1588 C C . ARG A 1 215 ? -6.447 10.950 -10.591 1.00 96.75 215 ARG A C 1
ATOM 1590 O O . ARG A 1 215 ? -6.907 10.195 -11.447 1.00 96.75 215 ARG A O 1
ATOM 1597 N N . ALA A 1 216 ? -5.873 12.115 -10.890 1.00 96.56 216 ALA A N 1
ATOM 1598 C CA . ALA A 1 216 ? -5.720 12.605 -12.259 1.00 96.56 216 ALA A CA 1
ATOM 1599 C C . ALA A 1 216 ? -4.801 11.712 -13.114 1.00 96.56 216 ALA A C 1
ATOM 1601 O O . ALA A 1 216 ? -5.015 11.590 -14.319 1.00 96.56 216 ALA A O 1
ATOM 1602 N N . ALA A 1 217 ? -3.809 11.057 -12.505 1.00 97.56 217 ALA A N 1
ATOM 1603 C CA . ALA A 1 217 ? -2.956 10.070 -13.166 1.00 97.56 217 ALA A CA 1
ATOM 1604 C C . ALA A 1 217 ? -3.662 8.728 -13.437 1.00 97.56 217 ALA A C 1
ATOM 1606 O O . ALA A 1 217 ? -3.167 7.932 -14.230 1.00 97.56 217 ALA A O 1
ATOM 1607 N N . GLY A 1 218 ? -4.827 8.487 -12.828 1.00 96.75 218 GLY A N 1
ATOM 1608 C CA . GLY A 1 218 ? -5.631 7.282 -13.030 1.00 96.75 218 GLY A CA 1
ATOM 1609 C C . GLY A 1 218 ? -5.600 6.288 -11.870 1.00 96.75 218 GLY A C 1
ATOM 1610 O O . GLY A 1 218 ? -6.191 5.212 -12.003 1.00 96.75 218 GLY A O 1
ATOM 1611 N N . ALA A 1 219 ? -4.983 6.637 -10.735 1.00 98.19 219 ALA A N 1
ATOM 1612 C CA . ALA A 1 219 ? -4.964 5.782 -9.553 1.00 98.19 219 ALA A CA 1
ATOM 1613 C C . ALA A 1 219 ? -6.390 5.422 -9.095 1.00 98.19 219 ALA A C 1
ATOM 1615 O O . ALA A 1 219 ? -7.298 6.259 -9.067 1.00 98.19 219 ALA A O 1
ATOM 1616 N N . ARG A 1 220 ? -6.584 4.152 -8.737 1.00 97.81 220 ARG A N 1
ATOM 1617 C CA . ARG A 1 220 ? -7.855 3.573 -8.276 1.00 97.81 220 ARG A CA 1
ATOM 1618 C C . ARG A 1 220 ? -7.992 3.577 -6.758 1.00 97.81 220 ARG A C 1
ATOM 1620 O O . ARG A 1 220 ? -9.115 3.536 -6.260 1.00 97.81 220 ARG A O 1
ATOM 1627 N N . PHE A 1 221 ? -6.866 3.654 -6.058 1.00 98.69 221 PHE A N 1
ATOM 1628 C CA . PHE A 1 221 ? -6.756 3.803 -4.613 1.00 98.69 221 PHE A CA 1
ATOM 1629 C C . PHE A 1 221 ? -5.472 4.571 -4.259 1.00 98.69 221 PHE A C 1
ATOM 1631 O O . PHE A 1 221 ? -4.592 4.763 -5.101 1.00 98.69 221 PHE A O 1
ATOM 1638 N N . ALA A 1 222 ? -5.374 5.017 -3.016 1.00 98.69 222 ALA A N 1
ATOM 1639 C CA . ALA A 1 222 ? -4.209 5.668 -2.441 1.00 98.69 222 ALA A CA 1
ATOM 1640 C C . ALA A 1 222 ? -3.751 4.922 -1.186 1.00 98.69 222 ALA A C 1
ATOM 1642 O O . ALA A 1 222 ? -4.551 4.303 -0.488 1.00 98.69 222 ALA A O 1
ATOM 1643 N N . VAL A 1 223 ? -2.466 5.021 -0.876 1.00 98.88 223 VAL A N 1
ATOM 1644 C CA . VAL A 1 223 ? -1.844 4.463 0.318 1.00 98.88 223 VAL A CA 1
ATOM 1645 C C . VAL A 1 223 ? -0.966 5.537 0.941 1.00 98.88 223 VAL A C 1
ATOM 1647 O O . VAL A 1 223 ? -0.104 6.125 0.280 1.00 98.88 223 VAL A O 1
ATOM 1650 N N . SER A 1 224 ? -1.154 5.777 2.234 1.00 98.81 224 SER A N 1
ATOM 1651 C CA . SER A 1 224 ? -0.344 6.734 2.986 1.00 98.81 224 SER A CA 1
ATOM 1652 C C . SER A 1 224 ? 0.451 6.029 4.083 1.00 98.81 224 SER A C 1
ATOM 1654 O O . SER A 1 224 ? -0.057 5.087 4.689 1.00 98.81 224 SER A O 1
ATOM 1656 N N . PRO A 1 225 ? 1.701 6.446 4.367 1.00 98.31 225 PRO A N 1
ATOM 1657 C CA . PRO A 1 225 ? 2.451 5.933 5.513 1.00 98.31 225 PRO A CA 1
ATOM 1658 C C . PRO A 1 225 ? 1.859 6.368 6.863 1.00 98.31 225 PRO A C 1
ATOM 1660 O O . PRO A 1 225 ? 2.233 5.801 7.883 1.00 98.31 225 PRO A O 1
ATOM 1663 N N . GLY A 1 226 ? 0.952 7.349 6.880 1.00 98.38 226 GLY A N 1
ATOM 1664 C CA . GLY A 1 226 ? 0.267 7.827 8.079 1.00 98.38 226 GLY A CA 1
ATOM 1665 C C . GLY A 1 226 ? -1.142 8.322 7.761 1.00 98.38 226 GLY A C 1
ATOM 1666 O O . GLY A 1 226 ? -1.694 8.031 6.700 1.00 98.38 226 GLY A O 1
ATOM 1667 N N . ALA A 1 227 ? -1.729 9.089 8.675 1.00 98.12 227 ALA A N 1
ATOM 1668 C CA . ALA A 1 227 ? -3.041 9.687 8.477 1.00 98.12 227 ALA A CA 1
ATOM 1669 C C . ALA A 1 227 ? -3.108 11.070 9.125 1.00 98.12 227 ALA A C 1
ATOM 1671 O O . ALA A 1 227 ? -2.766 11.240 10.294 1.00 98.12 227 ALA A O 1
ATOM 1672 N N . THR A 1 228 ? -3.590 12.061 8.376 1.00 98.38 228 THR A N 1
ATOM 1673 C CA . THR A 1 228 ? -3.901 13.394 8.907 1.00 98.38 228 THR A CA 1
ATOM 1674 C C . THR A 1 228 ? -5.344 13.760 8.568 1.00 98.38 228 THR A C 1
ATOM 1676 O O . THR A 1 228 ? -5.852 13.319 7.534 1.00 98.38 228 THR A O 1
ATOM 1679 N N . PRO A 1 229 ? -6.025 14.593 9.378 1.00 97.94 229 PRO A N 1
ATOM 1680 C CA . PRO A 1 229 ? -7.396 15.006 9.077 1.00 97.94 229 PRO A CA 1
ATOM 1681 C C . PRO A 1 229 ? -7.562 15.624 7.681 1.00 97.94 229 PRO A C 1
ATOM 1683 O O . PRO A 1 229 ? -8.570 15.374 7.025 1.00 97.94 229 PRO A O 1
ATOM 1686 N N . ALA A 1 230 ? -6.568 16.392 7.218 1.00 98.25 230 ALA A N 1
ATOM 1687 C CA . ALA A 1 230 ? -6.576 17.013 5.895 1.00 98.25 230 ALA A CA 1
ATOM 1688 C C . ALA A 1 230 ? -6.470 15.978 4.766 1.00 98.25 230 ALA A C 1
ATOM 1690 O O . ALA A 1 230 ? -7.210 16.062 3.790 1.00 98.25 230 ALA A O 1
ATOM 1691 N N . LEU A 1 231 ? -5.592 14.981 4.917 1.00 98.56 231 LEU A N 1
ATOM 1692 C CA . LEU A 1 231 ? -5.433 13.906 3.941 1.00 98.56 231 LEU A CA 1
ATOM 1693 C C . LEU A 1 231 ? -6.698 13.041 3.836 1.00 98.56 231 LEU A C 1
ATOM 1695 O O . LEU A 1 231 ? -7.162 12.769 2.732 1.00 98.56 231 LEU A O 1
ATOM 1699 N N . LEU A 1 232 ? -7.270 12.644 4.978 1.00 98.38 232 LEU A N 1
ATOM 1700 C CA . LEU A 1 232 ? -8.494 11.836 5.015 1.00 98.38 232 LEU A CA 1
ATOM 1701 C C . LEU A 1 232 ? -9.656 12.581 4.337 1.00 98.38 232 LEU A C 1
ATOM 1703 O O . LEU A 1 232 ? -10.311 12.034 3.456 1.00 98.38 232 LEU A O 1
ATOM 1707 N N . ALA A 1 233 ? -9.845 13.865 4.668 1.00 97.75 233 ALA A N 1
ATOM 1708 C CA . ALA A 1 233 ? -10.881 14.695 4.055 1.00 97.75 233 ALA A CA 1
ATOM 1709 C C . ALA A 1 233 ? -10.688 14.871 2.538 1.00 97.75 233 ALA A C 1
ATOM 1711 O O . ALA A 1 233 ? -11.664 14.861 1.789 1.00 97.75 233 ALA A O 1
ATOM 1712 N N . ALA A 1 234 ? -9.444 15.019 2.072 1.00 97.75 234 ALA A N 1
ATOM 1713 C CA . ALA A 1 234 ? -9.151 15.142 0.647 1.00 97.75 234 ALA A CA 1
ATOM 1714 C C . ALA A 1 234 ? -9.462 13.850 -0.121 1.00 97.75 234 ALA A C 1
ATOM 1716 O O . ALA A 1 234 ? -10.100 13.899 -1.169 1.00 97.75 234 ALA A O 1
ATOM 1717 N N . ALA A 1 235 ? -9.058 12.693 0.413 1.00 97.81 235 ALA A N 1
ATOM 1718 C CA . ALA A 1 235 ? -9.344 11.395 -0.194 1.00 97.81 235 ALA A CA 1
ATOM 1719 C C . ALA A 1 235 ? -10.851 11.112 -0.290 1.00 97.81 235 ALA A C 1
ATOM 1721 O O . ALA A 1 235 ? -11.338 10.687 -1.340 1.00 97.81 235 ALA A O 1
ATOM 1722 N N . GLU A 1 236 ? -11.593 11.408 0.781 1.00 97.06 236 GLU A N 1
ATOM 1723 C CA . GLU A 1 236 ? -13.057 11.321 0.811 1.00 97.06 236 GLU A CA 1
ATOM 1724 C C . GLU A 1 236 ? -13.693 12.239 -0.238 1.00 97.06 236 GLU A C 1
ATOM 1726 O O . GLU A 1 236 ? -14.543 11.791 -1.007 1.00 97.06 236 GLU A O 1
ATOM 1731 N N . GLY A 1 237 ? -13.256 13.502 -0.304 1.00 96.00 237 GLY A N 1
ATOM 1732 C CA . GLY A 1 237 ? -13.783 14.506 -1.231 1.00 96.00 237 GLY A CA 1
ATOM 1733 C C . GLY A 1 237 ? -13.532 14.185 -2.706 1.00 96.00 237 GLY A C 1
ATOM 1734 O O . GLY A 1 237 ? -14.414 14.400 -3.531 1.00 96.00 237 GLY A O 1
ATOM 1735 N N . GLU A 1 238 ? -12.367 13.623 -3.034 1.00 95.19 238 GLU A N 1
ATOM 1736 C CA . GLU A 1 238 ? -12.015 13.179 -4.395 1.00 95.19 238 GLU A CA 1
ATOM 1737 C C . GLU A 1 238 ? -12.603 11.797 -4.746 1.00 95.19 238 GLU A C 1
ATOM 1739 O O . GLU A 1 238 ? -12.479 11.312 -5.878 1.00 95.19 238 GLU A O 1
ATOM 1744 N N . GLY A 1 239 ? -13.228 11.121 -3.776 1.00 95.38 239 GLY A N 1
ATOM 1745 C CA . GLY A 1 239 ? -13.734 9.761 -3.936 1.00 95.38 239 GLY A CA 1
ATOM 1746 C C . GLY A 1 239 ? -12.636 8.769 -4.336 1.00 95.38 239 GLY A C 1
ATOM 1747 O O . GLY A 1 239 ? -12.860 7.889 -5.176 1.00 95.38 239 GLY A O 1
ATOM 1748 N N . LEU A 1 240 ? -11.424 8.952 -3.800 1.00 97.12 240 LEU A N 1
ATOM 1749 C CA . LEU A 1 240 ? -10.288 8.052 -3.981 1.00 97.12 240 LEU A CA 1
ATOM 1750 C C . LEU A 1 240 ? -10.125 7.214 -2.701 1.00 97.12 240 LEU A C 1
ATOM 1752 O O . LEU A 1 240 ? -9.721 7.772 -1.681 1.00 97.12 240 LEU A O 1
ATOM 1756 N N . PRO A 1 241 ? -10.409 5.895 -2.726 1.00 98.06 241 PRO A N 1
ATOM 1757 C CA . PRO A 1 241 ? -10.221 5.038 -1.561 1.00 98.06 241 PRO A CA 1
ATOM 1758 C C . PRO A 1 241 ? -8.794 5.150 -1.032 1.00 98.06 241 PRO A C 1
ATOM 1760 O O . PRO A 1 241 ? -7.844 4.874 -1.762 1.00 98.06 241 PRO A O 1
ATOM 1763 N N . LEU A 1 242 ? -8.647 5.556 0.224 1.00 98.56 242 LEU A N 1
ATOM 1764 C CA . LEU A 1 242 ? -7.357 5.713 0.884 1.00 98.56 242 LEU A CA 1
ATOM 1765 C C . LEU A 1 242 ? -7.179 4.611 1.920 1.00 98.56 242 LEU A C 1
ATOM 1767 O O . LEU A 1 242 ? -8.040 4.452 2.779 1.00 98.56 242 LEU A O 1
ATOM 1771 N N . LEU A 1 243 ? -6.058 3.897 1.841 1.00 98.69 243 LEU A N 1
ATOM 1772 C CA . LEU A 1 243 ? -5.533 3.021 2.881 1.00 98.69 243 LEU A CA 1
ATOM 1773 C C . LEU A 1 243 ? -4.607 3.856 3.787 1.00 98.69 243 LEU A C 1
ATOM 1775 O O . LEU A 1 243 ? -3.432 4.055 3.446 1.00 98.69 243 LEU A O 1
ATOM 1779 N N . PRO A 1 244 ? -5.126 4.425 4.890 1.00 98.69 244 PRO A N 1
ATOM 1780 C CA . PRO A 1 244 ? -4.350 5.283 5.776 1.00 98.69 244 PRO A CA 1
ATOM 1781 C C . PRO A 1 244 ? -3.348 4.477 6.601 1.00 98.69 244 PRO A C 1
ATOM 1783 O O . PRO A 1 244 ? -3.606 3.326 6.951 1.00 98.69 244 PRO A O 1
ATOM 1786 N N . GLY A 1 245 ? -2.223 5.096 6.953 1.00 98.62 245 GLY A N 1
ATOM 1787 C CA . GLY A 1 245 ? -1.235 4.493 7.842 1.00 98.62 245 GLY A CA 1
ATOM 1788 C C . GLY A 1 245 ? -1.561 4.707 9.321 1.00 98.62 245 GLY A C 1
ATOM 1789 O O . GLY A 1 245 ? -1.976 5.800 9.709 1.00 98.62 245 GLY A O 1
ATOM 1790 N N . ALA A 1 246 ? -1.331 3.685 10.143 1.00 98.62 246 ALA A N 1
ATOM 1791 C CA . ALA A 1 246 ? -1.347 3.758 11.603 1.00 98.62 246 ALA A CA 1
ATOM 1792 C C . ALA A 1 246 ? -0.322 2.778 12.197 1.00 98.62 246 ALA A C 1
ATOM 1794 O O . ALA A 1 246 ? -0.067 1.718 11.631 1.00 98.62 246 ALA A O 1
ATOM 1795 N N . ALA A 1 247 ? 0.251 3.119 13.348 1.00 98.00 247 ALA A N 1
ATOM 1796 C CA . ALA A 1 247 ? 1.231 2.295 14.057 1.00 98.00 247 ALA A CA 1
ATOM 1797 C C . ALA A 1 247 ? 0.831 2.009 15.516 1.00 98.00 247 ALA A C 1
ATOM 1799 O O . ALA A 1 247 ? 1.433 1.161 16.173 1.00 98.00 247 ALA A O 1
ATOM 1800 N N . THR A 1 248 ? -0.174 2.714 16.039 1.00 98.44 248 THR A N 1
ATOM 1801 C CA . THR A 1 248 ? -0.574 2.662 17.450 1.00 98.44 248 THR A CA 1
ATOM 1802 C C . THR A 1 248 ? -2.081 2.485 17.626 1.00 98.44 248 THR A C 1
ATOM 1804 O O . THR A 1 248 ? -2.876 2.789 16.735 1.00 98.44 248 THR A O 1
ATOM 1807 N N . ALA A 1 249 ? -2.494 2.054 18.823 1.00 98.31 249 ALA A N 1
ATOM 1808 C CA . ALA A 1 249 ? -3.908 1.929 19.175 1.00 98.31 249 ALA A CA 1
ATOM 1809 C C . ALA A 1 249 ? -4.662 3.266 19.058 1.00 98.31 249 ALA A C 1
ATOM 1811 O O . ALA A 1 249 ? -5.777 3.294 18.551 1.00 98.31 249 ALA A O 1
ATOM 1812 N N . SER A 1 250 ? -4.057 4.385 19.472 1.00 98.62 250 SER A N 1
ATOM 1813 C CA . SER A 1 250 ? -4.701 5.704 19.394 1.00 98.62 250 SER A CA 1
ATOM 1814 C C . SER A 1 250 ? -4.967 6.143 17.954 1.00 98.62 250 SER A C 1
ATOM 1816 O O . SER A 1 250 ? -6.039 6.670 17.663 1.00 98.62 250 SER A O 1
ATOM 1818 N N . GLU A 1 251 ? -4.027 5.895 17.043 1.00 98.62 251 GLU A N 1
ATOM 1819 C CA . GLU A 1 251 ? -4.208 6.185 15.616 1.00 98.62 251 GLU A CA 1
ATOM 1820 C C . GLU A 1 251 ? -5.278 5.277 15.002 1.00 98.62 251 GLU A C 1
ATOM 1822 O O . GLU A 1 251 ? -6.172 5.758 14.308 1.00 98.62 251 GLU A O 1
ATOM 1827 N N . ALA A 1 252 ? -5.248 3.981 15.322 1.00 98.56 252 ALA A N 1
ATOM 1828 C CA . ALA A 1 252 ? -6.257 3.029 14.870 1.00 98.56 252 ALA A CA 1
ATOM 1829 C C . ALA A 1 252 ? -7.669 3.404 15.358 1.00 98.56 252 ALA A C 1
ATOM 1831 O O . ALA A 1 252 ? -8.618 3.398 14.580 1.00 98.56 252 ALA A O 1
ATOM 1832 N N . MET A 1 253 ? -7.814 3.808 16.623 1.00 98.69 253 MET A N 1
ATOM 1833 C CA . MET A 1 253 ? -9.082 4.288 17.183 1.00 98.69 253 MET A CA 1
ATOM 1834 C C . MET A 1 253 ? -9.581 5.559 16.489 1.00 98.69 253 MET A C 1
ATOM 1836 O O . MET A 1 253 ? -10.784 5.702 16.263 1.00 98.69 253 MET A O 1
ATOM 1840 N N . ALA A 1 254 ? -8.681 6.480 16.134 1.00 98.56 254 ALA A N 1
ATOM 1841 C CA . ALA A 1 254 ? -9.044 7.687 15.395 1.00 98.56 254 ALA A CA 1
ATOM 1842 C C . ALA A 1 254 ? -9.573 7.353 13.989 1.00 98.56 254 ALA A C 1
ATOM 1844 O O . ALA A 1 254 ? -10.578 7.924 13.558 1.00 98.56 254 ALA A O 1
ATOM 1845 N N . LEU A 1 255 ? -8.944 6.394 13.304 1.00 98.50 255 LEU A N 1
ATOM 1846 C CA . LEU A 1 255 ? -9.402 5.881 12.010 1.00 98.50 255 LEU A CA 1
ATOM 1847 C C . LEU A 1 255 ? -10.776 5.209 12.118 1.00 98.50 255 LEU A C 1
ATOM 1849 O O . LEU A 1 255 ? -11.692 5.579 11.381 1.00 98.50 255 LEU A O 1
ATOM 1853 N N . LEU A 1 256 ? -10.951 4.317 13.095 1.00 98.31 256 LEU A N 1
ATOM 1854 C CA . LEU A 1 256 ? -12.221 3.635 13.358 1.00 98.31 256 LEU A CA 1
ATOM 1855 C C . LEU A 1 256 ? -13.351 4.620 13.670 1.00 98.31 256 LEU A C 1
ATOM 1857 O O . LEU A 1 256 ? -14.445 4.487 13.132 1.00 98.31 256 LEU A O 1
ATOM 1861 N N . THR A 1 257 ? -13.078 5.652 14.474 1.00 97.88 257 THR A N 1
ATOM 1862 C CA . THR A 1 257 ? -14.057 6.706 14.798 1.00 97.88 257 THR A CA 1
ATOM 1863 C C . THR A 1 257 ? -14.531 7.446 13.548 1.00 97.88 257 THR A C 1
ATOM 1865 O O . THR A 1 257 ? -15.692 7.836 13.455 1.00 97.88 257 THR A O 1
ATOM 1868 N N . ARG A 1 258 ? -13.641 7.633 12.569 1.00 97.25 258 ARG A N 1
ATOM 1869 C CA . ARG A 1 258 ? -13.969 8.260 11.284 1.00 97.25 258 ARG A CA 1
ATOM 1870 C C . ARG A 1 258 ? -14.656 7.297 10.304 1.00 97.25 258 ARG A C 1
ATOM 1872 O O . ARG A 1 258 ? -15.230 7.751 9.321 1.00 97.25 258 ARG A O 1
ATOM 1879 N N . GLY A 1 259 ? -14.629 5.992 10.577 1.00 97.44 259 GLY A N 1
ATOM 1880 C CA . GLY A 1 259 ? -15.248 4.946 9.758 1.00 97.44 259 GLY A CA 1
ATOM 1881 C C . GLY A 1 259 ? -14.278 4.168 8.864 1.00 97.44 259 GLY A C 1
ATOM 1882 O O . GLY A 1 259 ? -14.737 3.456 7.975 1.00 97.44 259 GLY A O 1
ATOM 1883 N N . TYR A 1 260 ? -12.966 4.299 9.075 1.00 98.38 260 TYR A N 1
ATOM 1884 C CA . TYR A 1 260 ? -11.958 3.446 8.442 1.00 98.38 260 TYR A CA 1
ATOM 1885 C C . TYR A 1 260 ? -11.715 2.205 9.302 1.00 98.38 260 TYR A C 1
ATOM 1887 O O . TYR A 1 260 ? -11.324 2.319 10.461 1.00 98.38 260 TYR A O 1
ATOM 1895 N N . ASP A 1 261 ? -11.907 1.028 8.718 1.00 98.12 261 ASP A N 1
ATOM 1896 C CA . ASP A 1 261 ? -11.716 -0.283 9.356 1.00 98.12 261 ASP A CA 1
ATOM 1897 C C . ASP A 1 261 ? -10.597 -1.121 8.712 1.00 98.12 261 ASP A C 1
ATOM 1899 O O . ASP A 1 261 ? -10.440 -2.301 9.029 1.00 98.12 261 ASP A O 1
ATOM 1903 N N . VAL A 1 262 ? -9.846 -0.528 7.781 1.00 98.50 262 VAL A N 1
ATOM 1904 C CA . VAL A 1 262 ? -8.665 -1.118 7.156 1.00 98.50 262 VAL A CA 1
ATOM 1905 C C . VAL A 1 262 ? -7.559 -0.072 7.089 1.00 98.50 262 VAL A C 1
ATOM 1907 O O . VAL A 1 262 ? -7.793 1.072 6.691 1.00 98.50 262 VAL A O 1
ATOM 1910 N N . ALA A 1 263 ? -6.354 -0.451 7.498 1.00 98.56 263 ALA A N 1
ATOM 1911 C CA . ALA A 1 263 ? -5.223 0.460 7.580 1.00 98.56 263 ALA A CA 1
ATOM 1912 C C . ALA A 1 263 ? -3.908 -0.209 7.179 1.00 98.56 263 ALA A C 1
ATOM 1914 O O . ALA A 1 263 ? -3.717 -1.421 7.283 1.00 98.56 263 ALA A O 1
ATOM 1915 N N . LYS A 1 264 ? -2.961 0.613 6.744 1.00 98.81 264 LYS A N 1
ATOM 1916 C CA . LYS A 1 264 ? -1.567 0.226 6.573 1.00 98.81 264 LYS A CA 1
ATOM 1917 C C . LYS A 1 264 ? -0.872 0.265 7.931 1.00 98.81 264 LYS A C 1
ATOM 1919 O O . LYS A 1 264 ? -0.816 1.319 8.557 1.00 98.81 264 LYS A O 1
ATOM 1924 N N . PHE A 1 265 ? -0.310 -0.858 8.371 1.00 98.88 265 PHE A N 1
ATOM 1925 C CA . PHE A 1 265 ? 0.557 -0.870 9.551 1.00 98.88 265 PHE A CA 1
ATOM 1926 C C . PHE A 1 265 ? 1.989 -0.556 9.120 1.00 98.88 265 PHE A C 1
ATOM 1928 O O . PHE A 1 265 ? 2.606 -1.340 8.393 1.00 98.88 265 PHE A O 1
ATOM 1935 N N . PHE A 1 266 ? 2.506 0.614 9.498 1.00 98.75 266 PHE A N 1
ATOM 1936 C CA . PHE A 1 266 ? 3.795 1.097 8.998 1.00 98.75 266 PHE A CA 1
ATOM 1937 C C . PHE A 1 266 ? 4.575 1.914 10.041 1.00 98.75 266 PHE A C 1
ATOM 1939 O O . PHE A 1 266 ? 3.982 2.777 10.684 1.00 98.75 266 PHE A O 1
ATOM 1946 N N . PRO A 1 267 ? 5.909 1.736 10.145 1.00 98.12 267 PRO A N 1
ATOM 1947 C CA . PRO A 1 267 ? 6.723 0.691 9.510 1.00 98.12 267 PRO A CA 1
ATOM 1948 C C . PRO A 1 267 ? 6.649 -0.629 10.300 1.00 98.12 267 PRO A C 1
ATOM 1950 O O . PRO A 1 267 ? 7.046 -0.678 11.460 1.00 98.12 267 PRO A O 1
ATOM 1953 N N . ALA A 1 268 ? 6.162 -1.704 9.673 1.00 98.31 268 ALA A N 1
ATOM 1954 C CA . ALA A 1 268 ? 5.737 -2.920 10.372 1.00 98.31 268 ALA A CA 1
ATOM 1955 C C . ALA A 1 268 ? 6.829 -3.581 11.230 1.00 98.31 268 ALA A C 1
ATOM 1957 O O . ALA A 1 268 ? 6.645 -3.735 12.438 1.00 98.31 268 ALA A O 1
ATOM 1958 N N . ALA A 1 269 ? 7.977 -3.931 10.639 1.00 97.69 269 ALA A N 1
ATOM 1959 C CA . ALA A 1 269 ? 9.037 -4.617 11.378 1.00 97.69 269 ALA A CA 1
ATOM 1960 C C . ALA A 1 269 ? 9.642 -3.748 12.506 1.00 97.69 269 ALA A C 1
ATOM 1962 O O . ALA A 1 269 ? 9.724 -4.232 13.636 1.00 97.69 269 ALA A O 1
ATOM 1963 N N . PRO A 1 270 ? 9.986 -2.457 12.287 1.00 97.88 270 PRO A N 1
ATOM 1964 C CA . PRO A 1 270 ? 10.450 -1.585 13.372 1.00 97.88 270 PRO A CA 1
ATOM 1965 C C . PRO A 1 270 ? 9.423 -1.345 14.488 1.00 97.88 270 PRO A C 1
ATOM 1967 O O . PRO A 1 270 ? 9.815 -1.040 15.610 1.00 97.88 270 PRO A O 1
ATOM 1970 N N . MET A 1 271 ? 8.127 -1.494 14.202 1.00 97.50 271 MET A N 1
ATOM 1971 C CA . MET A 1 271 ? 7.045 -1.325 15.178 1.00 97.50 271 MET A CA 1
ATOM 1972 C C . MET A 1 271 ? 6.672 -2.622 15.912 1.00 97.50 271 MET A C 1
ATOM 1974 O O . MET A 1 271 ? 5.606 -2.702 16.518 1.00 97.50 271 MET A O 1
ATOM 1978 N N . GLY A 1 272 ? 7.542 -3.635 15.893 1.00 97.56 272 GLY A N 1
ATOM 1979 C CA . GLY A 1 272 ? 7.359 -4.897 16.620 1.00 97.56 272 GLY A CA 1
ATOM 1980 C C . GLY A 1 272 ? 6.638 -5.997 15.833 1.00 97.56 272 GLY A C 1
ATOM 1981 O O . GLY A 1 272 ? 6.407 -7.077 16.373 1.00 97.56 272 GLY A O 1
ATOM 1982 N N . GLY A 1 273 ? 6.327 -5.756 14.556 1.00 98.06 273 GLY A N 1
ATOM 1983 C CA . GLY A 1 273 ? 5.912 -6.794 13.615 1.00 98.06 273 GLY A CA 1
ATOM 1984 C C . GLY A 1 273 ? 4.626 -7.539 14.007 1.00 98.06 273 GLY A C 1
ATOM 1985 O O . GLY A 1 273 ? 3.697 -6.911 14.529 1.00 98.06 273 GLY A O 1
ATOM 1986 N N . PRO A 1 274 ? 4.547 -8.864 13.767 1.00 98.31 274 PRO A N 1
ATOM 1987 C CA . PRO A 1 274 ? 3.343 -9.655 14.029 1.00 98.31 274 PRO A CA 1
ATOM 1988 C C . PRO A 1 274 ? 2.892 -9.607 15.494 1.00 98.31 274 PRO A C 1
ATOM 1990 O O . PRO A 1 274 ? 1.697 -9.539 15.771 1.00 98.31 274 PRO A O 1
ATOM 1993 N N . ALA A 1 275 ? 3.833 -9.552 16.444 1.00 98.25 275 ALA A N 1
ATOM 1994 C CA . ALA A 1 275 ? 3.516 -9.493 17.871 1.00 98.25 275 ALA A CA 1
ATOM 1995 C C . ALA A 1 275 ? 2.717 -8.231 18.241 1.00 98.25 275 ALA A C 1
ATOM 1997 O O . ALA A 1 275 ? 1.757 -8.303 19.009 1.00 98.25 275 ALA A O 1
ATOM 1998 N N . THR A 1 276 ? 3.072 -7.080 17.663 1.00 98.31 276 THR A N 1
ATOM 1999 C CA . THR A 1 276 ? 2.325 -5.832 17.869 1.00 98.31 276 THR A CA 1
ATOM 2000 C C . THR A 1 276 ? 0.934 -5.906 17.249 1.00 98.31 276 THR A C 1
ATOM 2002 O O . THR A 1 276 ? -0.034 -5.497 17.885 1.00 98.31 276 THR A O 1
ATOM 2005 N N . LEU A 1 277 ? 0.802 -6.453 16.037 1.00 98.00 277 LEU A N 1
ATOM 2006 C CA . LEU A 1 277 ? -0.503 -6.607 15.385 1.00 98.00 277 LEU A CA 1
ATOM 2007 C C . LEU A 1 277 ? -1.427 -7.555 16.151 1.00 98.00 277 LEU A C 1
ATOM 2009 O O . LEU A 1 277 ? -2.595 -7.227 16.349 1.00 98.00 277 LEU A O 1
ATOM 2013 N N . ALA A 1 278 ? -0.902 -8.674 16.651 1.00 97.75 278 ALA A N 1
ATOM 2014 C CA . ALA A 1 278 ? -1.645 -9.581 17.520 1.00 97.75 278 ALA A CA 1
ATOM 2015 C C . ALA A 1 278 ? -2.118 -8.866 18.800 1.00 97.75 278 ALA A C 1
ATOM 2017 O O . ALA A 1 278 ? -3.282 -8.977 19.188 1.00 97.75 278 ALA A O 1
ATOM 2018 N N . ALA A 1 279 ? -1.246 -8.062 19.421 1.00 98.00 279 ALA A N 1
ATOM 2019 C CA . ALA A 1 279 ? -1.591 -7.276 20.605 1.00 98.00 279 ALA A CA 1
ATOM 2020 C C . ALA A 1 279 ? -2.644 -6.187 20.326 1.00 98.00 279 ALA A C 1
ATOM 2022 O O . ALA A 1 279 ? -3.469 -5.909 21.195 1.00 98.00 279 ALA A O 1
ATOM 2023 N N . LEU A 1 280 ? -2.644 -5.584 19.131 1.00 97.81 280 LEU A N 1
ATOM 2024 C CA . LEU A 1 280 ? -3.669 -4.629 18.694 1.00 97.81 280 LEU A CA 1
ATOM 2025 C C . LEU A 1 280 ? -4.997 -5.316 18.346 1.00 97.81 280 LEU A C 1
ATOM 2027 O O . LEU A 1 280 ? -6.055 -4.743 18.602 1.00 97.81 280 LEU A O 1
ATOM 2031 N N . GLY A 1 281 ? -4.955 -6.535 17.801 1.00 96.50 281 GLY A N 1
ATOM 2032 C CA . GLY A 1 281 ? -6.139 -7.299 17.402 1.00 96.50 281 GLY A CA 1
ATOM 2033 C C . GLY A 1 281 ? -7.054 -7.681 18.568 1.00 96.50 281 GLY A C 1
ATOM 2034 O O . GLY A 1 281 ? -8.263 -7.756 18.387 1.00 96.50 281 GLY A O 1
ATOM 2035 N N . GLY A 1 282 ? -6.509 -7.843 19.779 1.00 95.50 282 GLY A N 1
ATOM 2036 C CA . GLY A 1 282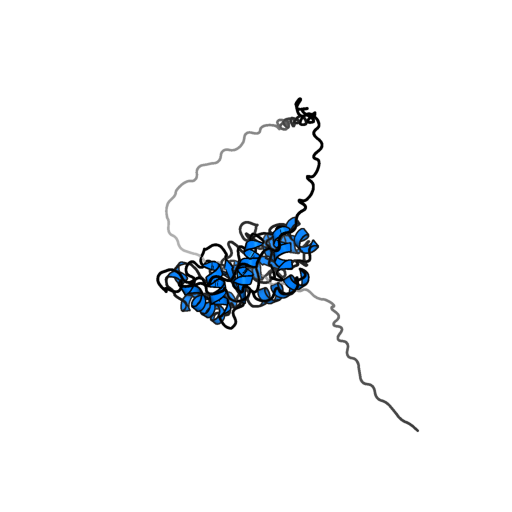 ? -7.302 -8.086 20.990 1.00 95.50 282 GLY A CA 1
ATOM 2037 C C . GLY A 1 282 ? -8.309 -6.963 21.302 1.00 95.50 282 GLY A C 1
ATOM 2038 O O . GLY A 1 282 ? -9.510 -7.223 21.349 1.00 95.50 282 GLY A O 1
ATOM 2039 N N . PRO A 1 283 ? -7.859 -5.714 21.529 1.00 97.19 283 PRO A N 1
ATOM 2040 C CA . PRO A 1 283 ? -8.748 -4.583 21.799 1.00 97.19 283 PRO A CA 1
ATOM 2041 C C . PRO A 1 283 ? -9.427 -3.991 20.553 1.00 97.19 283 PRO A C 1
ATOM 2043 O O . PRO A 1 283 ? -10.429 -3.293 20.708 1.00 97.19 283 PRO A O 1
ATOM 2046 N N . LEU A 1 284 ? -8.900 -4.217 19.342 1.00 97.88 284 LEU A N 1
ATOM 2047 C CA . LEU A 1 284 ? -9.407 -3.635 18.088 1.00 97.88 284 LEU A CA 1
ATOM 2048 C C . LEU A 1 284 ? -9.687 -4.706 17.006 1.00 97.88 284 LEU A C 1
ATOM 2050 O O . LEU A 1 284 ? -9.155 -4.598 15.898 1.00 97.88 284 LEU A O 1
ATOM 2054 N N . PRO A 1 285 ? -10.525 -5.726 17.275 1.00 96.81 285 PRO A N 1
ATOM 2055 C CA . PRO A 1 285 ? -10.743 -6.853 16.358 1.00 96.81 285 PRO A CA 1
ATOM 2056 C C . PRO A 1 285 ? -11.405 -6.462 15.028 1.00 96.81 285 PRO A C 1
ATOM 2058 O O . PRO A 1 285 ? -11.305 -7.183 14.041 1.00 96.81 285 PRO A O 1
ATOM 2061 N N . GLN A 1 286 ? -12.087 -5.316 14.979 1.00 96.00 286 GLN A N 1
ATOM 2062 C CA . GLN A 1 286 ? -12.708 -4.786 13.766 1.00 96.00 286 GLN A CA 1
ATOM 2063 C C . GLN A 1 286 ? -11.699 -4.178 12.776 1.00 96.00 286 GLN A C 1
ATOM 2065 O O . GLN A 1 286 ? -12.048 -3.959 11.616 1.00 96.00 286 GLN A O 1
ATOM 2070 N N . MET A 1 287 ? -10.471 -3.887 13.217 1.00 98.06 287 MET A N 1
ATOM 2071 C CA . MET A 1 287 ? -9.443 -3.288 12.371 1.00 98.06 287 MET A CA 1
ATOM 2072 C C . MET A 1 287 ? -8.713 -4.364 11.571 1.00 98.06 287 MET A C 1
ATOM 2074 O O . MET A 1 287 ? -8.180 -5.315 12.139 1.00 98.06 287 MET A O 1
ATOM 2078 N N . ALA A 1 288 ? -8.657 -4.178 10.256 1.00 98.44 288 ALA A N 1
ATOM 2079 C CA . ALA A 1 288 ? -7.869 -5.001 9.356 1.00 98.44 288 ALA A CA 1
ATOM 2080 C C . ALA A 1 288 ? -6.597 -4.276 8.898 1.00 98.44 288 ALA A C 1
ATOM 2082 O O . ALA A 1 288 ? -6.558 -3.047 8.803 1.00 98.44 288 ALA A O 1
ATOM 2083 N N . TRP A 1 289 ? -5.559 -5.040 8.577 1.00 98.69 289 TRP A N 1
ATOM 2084 C CA . TRP A 1 289 ? -4.218 -4.518 8.367 1.00 98.69 289 TRP A CA 1
ATOM 2085 C C . TRP A 1 289 ? -3.607 -4.971 7.048 1.00 98.69 289 TRP A C 1
ATOM 2087 O O . TRP A 1 289 ? -3.724 -6.125 6.638 1.00 98.69 289 TRP A O 1
ATOM 2097 N N . CYS A 1 290 ? -2.883 -4.042 6.430 1.00 98.75 290 CYS A N 1
ATOM 2098 C CA . CYS A 1 290 ? -1.865 -4.316 5.427 1.00 98.75 290 CYS A CA 1
ATOM 2099 C C . CYS A 1 290 ? -0.501 -3.869 5.979 1.00 98.75 290 CYS A C 1
ATOM 2101 O O . CYS A 1 290 ? -0.117 -2.700 5.828 1.00 98.75 290 CYS A O 1
ATOM 2103 N N . PRO A 1 291 ? 0.224 -4.725 6.721 1.00 98.81 291 PRO A N 1
ATOM 2104 C CA . PRO A 1 291 ? 1.530 -4.370 7.249 1.00 98.81 291 PRO A CA 1
ATOM 2105 C C . PRO A 1 291 ? 2.542 -4.186 6.128 1.00 98.81 291 PRO A C 1
ATOM 2107 O O . PRO A 1 291 ? 2.584 -4.938 5.162 1.00 98.81 291 PRO A O 1
ATOM 2110 N N . THR A 1 292 ? 3.357 -3.145 6.239 1.00 98.62 292 THR A N 1
ATOM 2111 C CA . THR A 1 292 ? 4.366 -2.791 5.241 1.00 98.62 292 THR A CA 1
ATOM 2112 C C . THR A 1 292 ? 5.601 -2.225 5.931 1.00 98.62 292 THR A C 1
ATOM 2114 O O . THR A 1 292 ? 5.498 -1.440 6.873 1.00 98.62 292 THR A O 1
ATOM 2117 N N . GLY A 1 293 ? 6.780 -2.541 5.400 1.00 97.31 293 GLY A N 1
ATOM 2118 C CA . GLY A 1 293 ? 8.055 -1.984 5.856 1.00 97.31 293 GLY A CA 1
ATOM 2119 C C . GLY A 1 293 ? 8.885 -2.999 6.635 1.00 97.31 293 GLY A C 1
ATOM 2120 O O . GLY A 1 293 ? 8.542 -3.370 7.754 1.00 97.31 293 GLY A O 1
ATOM 2121 N N . GLY A 1 294 ? 9.997 -3.421 6.028 1.00 96.56 294 GLY A N 1
ATOM 2122 C CA . GLY A 1 294 ? 10.908 -4.421 6.594 1.00 96.56 294 GLY A CA 1
ATOM 2123 C C . GLY A 1 294 ? 10.423 -5.870 6.483 1.00 96.56 294 GLY A C 1
ATOM 2124 O O . GLY A 1 294 ? 10.999 -6.732 7.129 1.00 96.56 294 GLY A O 1
ATOM 2125 N N . ILE A 1 295 ? 9.386 -6.132 5.682 1.00 98.06 295 ILE A N 1
ATOM 2126 C CA . ILE A 1 295 ? 8.878 -7.482 5.407 1.00 98.06 295 ILE A CA 1
ATOM 2127 C C . ILE A 1 295 ? 9.678 -8.095 4.253 1.00 98.06 295 ILE A C 1
ATOM 2129 O O . ILE A 1 295 ? 9.997 -7.410 3.276 1.00 98.06 295 ILE A O 1
ATOM 2133 N N . THR A 1 296 ? 10.000 -9.376 4.384 1.00 97.50 296 THR A N 1
ATOM 2134 C CA . THR A 1 296 ? 10.760 -10.191 3.428 1.00 97.50 296 THR A CA 1
ATOM 2135 C C . THR A 1 296 ? 9.943 -11.429 3.033 1.00 97.50 296 THR A C 1
ATOM 2137 O O . THR A 1 296 ? 8.961 -11.728 3.716 1.00 97.50 296 THR A O 1
ATOM 2140 N N . PRO A 1 297 ? 10.325 -12.181 1.981 1.00 97.12 297 PRO A N 1
ATOM 2141 C CA . PRO A 1 297 ? 9.658 -13.442 1.644 1.00 97.12 297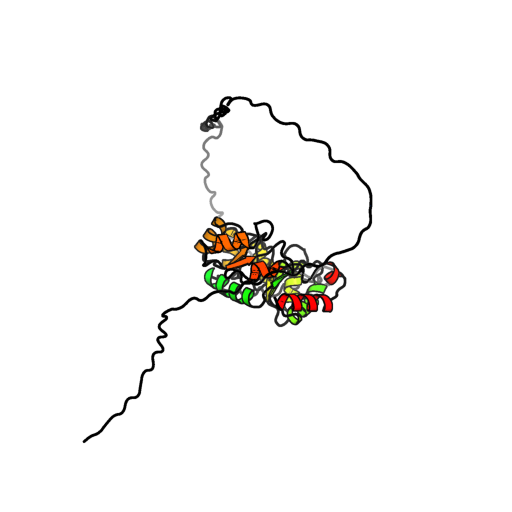 PRO A CA 1
ATOM 2142 C C . PRO A 1 297 ? 9.567 -14.419 2.821 1.00 97.12 297 PRO A C 1
ATOM 2144 O O . PRO A 1 297 ? 8.574 -15.117 2.968 1.00 97.12 297 PRO A O 1
ATOM 2147 N N . GLU A 1 298 ? 10.596 -14.446 3.666 1.00 97.69 298 GLU A N 1
ATOM 2148 C CA . GLU A 1 298 ? 10.716 -15.379 4.786 1.00 97.69 298 GLU A CA 1
ATOM 2149 C C . GLU A 1 298 ? 9.853 -14.967 5.979 1.00 97.69 298 GLU A C 1
ATOM 2151 O O . GLU A 1 298 ? 9.427 -15.821 6.742 1.00 97.69 298 GLU A O 1
ATOM 2156 N N . THR A 1 299 ? 9.605 -13.665 6.146 1.00 98.06 299 THR A N 1
ATOM 2157 C CA . THR A 1 299 ? 8.853 -13.120 7.288 1.00 98.06 299 THR A CA 1
ATOM 2158 C C . THR A 1 299 ? 7.403 -12.802 6.950 1.00 98.06 299 THR A C 1
ATOM 2160 O O . THR A 1 299 ? 6.607 -12.602 7.858 1.00 98.06 299 THR A O 1
ATOM 2163 N N . ALA A 1 300 ? 7.035 -12.739 5.666 1.00 98.50 300 ALA A N 1
ATOM 2164 C CA . ALA A 1 300 ? 5.664 -12.483 5.233 1.00 98.50 300 ALA A CA 1
ATOM 2165 C C . ALA A 1 300 ? 4.636 -13.492 5.792 1.00 98.50 300 ALA A C 1
ATOM 2167 O O . ALA A 1 300 ? 3.596 -13.016 6.257 1.00 98.50 300 ALA A O 1
ATOM 2168 N N . PRO A 1 301 ? 4.899 -14.820 5.820 1.00 98.50 301 PRO A N 1
ATOM 2169 C CA . PRO A 1 301 ? 3.962 -15.793 6.389 1.00 98.50 301 PRO A CA 1
ATOM 2170 C C . PRO A 1 301 ? 3.549 -15.470 7.830 1.00 98.50 301 PRO A C 1
ATOM 2172 O O . PRO A 1 301 ? 2.359 -15.464 8.122 1.00 98.50 301 PRO A O 1
ATOM 2175 N N . ASP A 1 302 ? 4.491 -15.063 8.688 1.00 98.38 302 ASP A N 1
ATOM 2176 C CA . ASP A 1 302 ? 4.216 -14.732 10.096 1.00 98.38 302 ASP A CA 1
ATOM 2177 C C . ASP A 1 302 ? 3.179 -13.604 10.264 1.00 98.38 302 ASP A C 1
ATOM 2179 O O . ASP A 1 302 ? 2.486 -13.523 11.278 1.00 98.38 302 ASP A O 1
ATOM 2183 N N . TYR A 1 303 ? 3.082 -12.690 9.291 1.00 98.62 303 TYR A N 1
ATOM 2184 C CA . TYR A 1 303 ? 2.037 -11.663 9.280 1.00 98.62 303 TYR A CA 1
ATOM 2185 C C . TYR A 1 303 ? 0.719 -12.208 8.733 1.00 98.62 303 TYR A C 1
ATOM 2187 O O . TYR A 1 303 ? -0.334 -11.868 9.264 1.00 98.62 303 TYR A O 1
ATOM 2195 N N . LEU A 1 304 ? 0.777 -13.002 7.662 1.00 98.56 304 LEU A N 1
ATOM 2196 C CA . LEU A 1 304 ? -0.393 -13.530 6.953 1.00 98.56 304 LEU A CA 1
ATOM 2197 C C . LEU A 1 304 ? -1.172 -14.569 7.773 1.00 98.56 304 LEU A C 1
ATOM 2199 O O . LEU A 1 304 ? -2.356 -14.763 7.526 1.00 98.56 304 LEU A O 1
ATOM 2203 N N . GLU A 1 305 ? -0.545 -15.188 8.774 1.00 97.94 305 GLU A N 1
ATOM 2204 C CA . GLU A 1 305 ? -1.215 -16.079 9.732 1.00 97.94 305 GLU A CA 1
ATOM 2205 C C . GLU A 1 305 ? -2.179 -15.352 10.691 1.00 97.94 305 GLU A C 1
ATOM 2207 O O . GLU A 1 305 ? -2.978 -15.997 11.370 1.00 97.94 305 GLU A O 1
ATOM 2212 N N . LEU A 1 306 ? -2.122 -14.018 10.784 1.00 98.00 306 LEU A N 1
ATOM 2213 C CA . LEU A 1 306 ? -2.996 -13.244 11.667 1.00 98.00 306 LEU A CA 1
ATOM 2214 C C . LEU A 1 306 ? -4.348 -12.954 10.999 1.00 98.00 306 LEU A C 1
ATOM 2216 O O . LEU A 1 306 ? -4.394 -12.289 9.969 1.00 98.00 306 LEU A O 1
ATOM 2220 N N . ASP A 1 307 ? -5.459 -13.297 11.660 1.00 96.12 307 ASP A N 1
ATOM 2221 C CA . ASP A 1 307 ? -6.830 -13.050 11.158 1.00 96.12 307 ASP A CA 1
ATOM 2222 C C . ASP A 1 307 ? -7.126 -11.575 10.821 1.00 96.12 307 ASP A C 1
ATOM 2224 O O . ASP A 1 307 ? -8.004 -11.262 10.014 1.00 96.12 307 ASP A O 1
ATOM 2228 N N . THR A 1 308 ? -6.420 -10.642 11.464 1.00 97.06 308 THR A N 1
ATOM 2229 C CA . THR A 1 308 ? -6.572 -9.201 11.224 1.00 97.06 308 THR A CA 1
ATOM 2230 C C . THR A 1 308 ? -5.728 -8.698 10.052 1.00 97.06 308 THR A C 1
ATOM 2232 O O . THR A 1 308 ? -5.837 -7.526 9.701 1.00 97.06 308 THR A O 1
ATOM 2235 N N . VAL A 1 309 ? -4.898 -9.531 9.421 1.00 98.50 309 VAL A N 1
ATOM 2236 C CA . VAL A 1 309 ? -4.048 -9.165 8.282 1.00 98.50 309 VAL A CA 1
ATOM 2237 C C . VAL A 1 309 ? -4.668 -9.681 6.985 1.00 98.50 309 VAL A C 1
ATOM 2239 O O . VAL A 1 309 ? -4.945 -10.863 6.839 1.00 98.50 309 VAL A O 1
ATOM 2242 N N . LEU A 1 310 ? -4.887 -8.783 6.020 1.00 98.31 310 LEU A N 1
ATOM 2243 C CA . LEU A 1 310 ? -5.505 -9.135 4.730 1.00 98.31 310 LEU A CA 1
ATOM 2244 C C . LEU A 1 310 ? -4.478 -9.478 3.651 1.00 98.31 310 LEU A C 1
ATOM 2246 O O . LEU A 1 310 ? -4.741 -10.287 2.770 1.00 98.31 310 LEU A O 1
ATOM 2250 N N . CYS A 1 311 ? -3.346 -8.783 3.685 1.00 98.69 311 CYS A N 1
ATOM 2251 C CA . CYS A 1 311 ? -2.214 -8.922 2.778 1.00 98.69 311 CYS A CA 1
ATOM 2252 C C . CYS A 1 311 ? -1.024 -8.175 3.386 1.00 98.69 311 CYS A C 1
ATOM 2254 O O . CYS A 1 311 ? -1.211 -7.352 4.279 1.00 98.69 311 CYS A O 1
ATOM 2256 N N . VAL A 1 312 ? 0.183 -8.353 2.862 1.00 98.81 312 VAL A N 1
ATOM 2257 C CA . VAL A 1 312 ? 1.359 -7.553 3.242 1.00 98.81 312 VAL A CA 1
ATOM 2258 C C . VAL A 1 312 ? 1.816 -6.642 2.101 1.00 98.81 312 VAL A C 1
ATOM 2260 O O . VAL A 1 312 ? 1.596 -6.930 0.929 1.00 98.81 312 VAL A O 1
ATOM 2263 N N . GLY A 1 313 ? 2.488 -5.538 2.419 1.00 98.50 313 GLY A N 1
ATOM 2264 C CA . GLY A 1 313 ? 3.154 -4.679 1.438 1.00 98.50 313 GLY A CA 1
ATOM 2265 C C . GLY A 1 313 ? 4.646 -4.998 1.331 1.00 98.50 313 GLY A C 1
ATOM 2266 O O . GLY A 1 313 ? 5.359 -4.993 2.340 1.00 98.50 313 GLY A O 1
ATOM 2267 N N . GLY A 1 314 ? 5.140 -5.225 0.109 1.00 96.25 314 GLY A N 1
ATOM 2268 C CA . GLY A 1 314 ? 6.498 -5.721 -0.128 1.00 96.25 314 GLY A CA 1
ATOM 2269 C C . GLY A 1 314 ? 7.238 -5.075 -1.295 1.00 96.25 314 GLY A C 1
ATOM 2270 O O . GLY A 1 314 ? 6.704 -4.962 -2.391 1.00 96.25 314 GLY A O 1
ATOM 2271 N N . SER A 1 315 ? 8.506 -4.695 -1.102 1.00 95.81 315 SER A N 1
ATOM 2272 C CA . SER A 1 315 ? 9.370 -4.182 -2.184 1.00 95.81 315 SER A CA 1
ATOM 2273 C C . SER A 1 315 ? 10.294 -5.241 -2.804 1.00 95.81 315 SER A C 1
ATOM 2275 O O . SER A 1 315 ? 10.939 -4.972 -3.818 1.00 95.81 315 SER A O 1
ATOM 2277 N N . TRP A 1 316 ? 10.365 -6.452 -2.236 1.00 96.81 316 TRP A N 1
ATOM 2278 C CA . TRP A 1 316 ? 11.272 -7.523 -2.689 1.00 96.81 316 TRP A CA 1
ATOM 2279 C C . TRP A 1 316 ? 10.878 -8.158 -4.034 1.00 96.81 316 TRP A C 1
ATOM 2281 O O . TRP A 1 316 ? 11.656 -8.922 -4.611 1.00 96.81 316 TRP A O 1
ATOM 2291 N N . ILE A 1 317 ? 9.668 -7.863 -4.517 1.00 97.56 317 ILE A N 1
ATOM 2292 C CA . ILE A 1 317 ? 9.091 -8.428 -5.739 1.00 97.56 317 ILE A CA 1
ATOM 2293 C C . ILE A 1 317 ? 9.780 -7.838 -6.971 1.00 97.56 317 ILE A C 1
ATOM 2295 O O . ILE A 1 317 ? 10.204 -8.577 -7.855 1.00 97.56 317 ILE A O 1
ATOM 2299 N N . ALA A 1 318 ? 9.949 -6.514 -6.996 1.00 96.69 318 ALA A N 1
ATOM 2300 C CA . ALA A 1 318 ? 10.544 -5.776 -8.110 1.00 96.69 318 ALA A CA 1
ATOM 2301 C C . ALA A 1 318 ? 11.776 -4.969 -7.647 1.00 96.69 318 ALA A C 1
ATOM 2303 O O . ALA A 1 318 ? 11.761 -3.728 -7.651 1.00 96.69 318 ALA A O 1
ATOM 2304 N N . PRO A 1 319 ? 12.857 -5.648 -7.211 1.00 95.75 319 PRO A N 1
ATOM 2305 C CA . PRO A 1 319 ? 14.067 -4.978 -6.759 1.00 95.75 319 PRO A CA 1
ATOM 2306 C C . PRO A 1 319 ? 14.678 -4.150 -7.895 1.00 95.75 319 PRO A C 1
ATOM 2308 O O . PRO A 1 319 ? 14.584 -4.508 -9.070 1.00 95.75 319 PRO A O 1
ATOM 2311 N N . ARG A 1 320 ? 15.342 -3.045 -7.534 1.00 93.75 320 ARG A N 1
ATOM 2312 C CA . ARG A 1 320 ? 15.906 -2.080 -8.492 1.00 93.75 320 ARG A CA 1
ATOM 2313 C C . ARG A 1 320 ? 16.783 -2.741 -9.558 1.00 93.75 320 ARG A C 1
ATOM 2315 O O . ARG A 1 320 ? 16.611 -2.450 -10.729 1.00 93.75 320 ARG A O 1
ATOM 2322 N N . ALA A 1 321 ? 17.637 -3.684 -9.159 1.00 95.94 321 ALA A N 1
ATOM 2323 C CA . ALA A 1 321 ? 18.527 -4.394 -10.076 1.00 95.94 321 ALA A CA 1
ATOM 2324 C C . ALA A 1 321 ? 17.782 -5.100 -11.225 1.00 95.94 321 ALA A C 1
ATOM 2326 O O . ALA A 1 321 ? 18.210 -5.008 -12.369 1.00 95.94 321 ALA A O 1
ATOM 2327 N N . LEU A 1 322 ? 16.647 -5.754 -10.944 1.00 96.62 322 LEU A N 1
ATOM 2328 C CA . LEU A 1 322 ? 15.865 -6.441 -11.980 1.00 96.62 322 LEU A CA 1
ATOM 2329 C C . LEU A 1 322 ? 15.087 -5.459 -12.859 1.00 96.62 322 LEU A C 1
ATOM 2331 O O . LEU A 1 322 ? 14.962 -5.680 -14.059 1.00 96.62 322 LEU A O 1
ATOM 2335 N N . ARG A 1 323 ? 14.601 -4.353 -12.280 1.00 95.44 323 ARG A N 1
ATOM 2336 C CA . ARG A 1 323 ? 13.932 -3.287 -13.042 1.00 95.44 323 ARG A CA 1
ATOM 2337 C C . ARG A 1 323 ? 14.895 -2.604 -14.012 1.00 95.44 323 ARG A C 1
ATOM 2339 O O . ARG A 1 323 ? 14.548 -2.422 -15.175 1.00 95.44 323 ARG A O 1
ATOM 2346 N N . ASP A 1 324 ? 16.104 -2.289 -13.553 1.00 94.00 324 ASP A N 1
ATOM 2347 C CA . ASP A 1 324 ? 17.149 -1.662 -14.367 1.00 94.00 324 ASP A CA 1
ATOM 2348 C C . ASP A 1 324 ? 17.622 -2.602 -15.487 1.00 94.00 324 ASP A C 1
ATOM 2350 O O . ASP A 1 324 ? 17.803 -2.170 -16.624 1.00 94.00 324 ASP A O 1
ATOM 2354 N N . ALA A 1 325 ? 17.751 -3.901 -15.190 1.00 97.06 325 ALA A N 1
ATOM 2355 C CA . ALA A 1 325 ? 18.079 -4.934 -16.173 1.00 97.06 325 ALA A CA 1
ATOM 2356 C C . ALA A 1 325 ? 16.910 -5.295 -17.110 1.00 97.06 325 ALA A C 1
ATOM 2358 O O . ALA A 1 325 ? 17.112 -6.031 -18.073 1.00 97.06 325 ALA A O 1
ATOM 2359 N N . ARG A 1 326 ? 15.697 -4.785 -16.842 1.00 97.56 326 ARG A N 1
ATOM 2360 C CA . ARG A 1 326 ? 14.453 -5.132 -17.553 1.00 97.56 326 ARG A CA 1
ATOM 2361 C C . ARG A 1 326 ? 14.175 -6.641 -17.566 1.00 97.56 326 ARG A C 1
ATOM 2363 O O . ARG A 1 326 ? 13.646 -7.177 -18.538 1.00 97.56 326 ARG A O 1
ATOM 2370 N N . ASP A 1 327 ? 14.522 -7.320 -16.474 1.00 98.44 327 ASP A N 1
ATOM 2371 C CA . ASP A 1 327 ? 14.328 -8.761 -16.302 1.00 98.44 327 ASP A CA 1
ATOM 2372 C C . ASP A 1 327 ? 12.895 -9.059 -15.829 1.00 98.44 327 ASP A C 1
ATOM 2374 O O . ASP A 1 327 ? 12.621 -9.380 -14.667 1.00 98.44 327 ASP A O 1
ATOM 2378 N N . TRP A 1 328 ? 11.949 -8.871 -16.750 1.00 98.38 328 TRP A N 1
ATOM 2379 C CA . TRP A 1 328 ? 10.525 -9.108 -16.515 1.00 98.38 328 TRP A CA 1
ATOM 2380 C C . TRP A 1 328 ? 10.201 -10.565 -16.171 1.00 98.38 328 TRP A C 1
ATOM 2382 O O . TRP A 1 328 ? 9.422 -10.757 -15.238 1.00 98.38 328 TRP A O 1
ATOM 2392 N N . PRO A 1 329 ? 10.811 -11.587 -16.810 1.00 98.69 329 PRO A N 1
ATOM 2393 C CA . PRO A 1 329 ? 10.597 -12.978 -16.418 1.00 98.69 329 PRO A CA 1
ATOM 2394 C C . PRO A 1 329 ? 10.994 -13.260 -14.963 1.00 98.69 329 PRO A C 1
ATOM 2396 O O . PRO A 1 329 ? 10.255 -13.937 -14.245 1.00 98.69 329 PRO A O 1
ATOM 2399 N N . ALA A 1 330 ? 12.115 -12.710 -14.478 1.00 98.50 330 ALA A N 1
ATOM 2400 C CA . ALA A 1 330 ? 12.495 -12.874 -13.075 1.00 98.50 330 ALA A CA 1
ATOM 2401 C C . ALA A 1 330 ? 11.521 -12.171 -12.115 1.00 98.50 330 ALA A C 1
ATOM 2403 O O . ALA A 1 330 ? 11.241 -12.688 -11.031 1.00 98.50 330 ALA A O 1
ATOM 2404 N N . ILE A 1 331 ? 10.991 -11.004 -12.495 1.00 98.69 331 ILE A N 1
ATOM 2405 C CA . ILE A 1 331 ? 9.975 -10.290 -11.706 1.00 98.69 331 ILE A CA 1
ATOM 2406 C C . ILE A 1 331 ? 8.650 -11.061 -11.693 1.00 98.69 331 ILE A C 1
ATOM 2408 O O . ILE A 1 331 ? 8.047 -11.196 -10.630 1.00 98.69 331 ILE A O 1
ATOM 2412 N N . GLU A 1 332 ? 8.222 -11.624 -12.823 1.00 98.75 332 GLU A N 1
ATOM 2413 C CA . GLU A 1 332 ? 7.033 -12.477 -12.904 1.00 98.75 332 GLU A CA 1
ATOM 2414 C C . GLU A 1 332 ? 7.178 -13.716 -12.006 1.00 98.75 332 GLU A C 1
ATOM 2416 O O . GLU A 1 332 ? 6.270 -14.036 -11.241 1.00 98.75 332 GLU A O 1
ATOM 2421 N N . ALA A 1 333 ? 8.336 -14.386 -12.029 1.00 98.69 333 ALA A N 1
ATOM 2422 C CA . ALA A 1 333 ? 8.602 -15.537 -11.166 1.00 98.69 333 ALA A CA 1
ATOM 2423 C C . ALA A 1 333 ? 8.537 -15.169 -9.672 1.00 98.69 333 ALA A C 1
ATOM 2425 O O . ALA A 1 333 ? 7.966 -15.910 -8.870 1.00 98.69 333 ALA A O 1
ATOM 2426 N N . ARG A 1 334 ? 9.069 -13.999 -9.293 1.00 98.56 334 ARG A N 1
ATOM 2427 C CA . ARG A 1 334 ? 8.964 -13.469 -7.922 1.00 98.56 334 ARG A CA 1
ATOM 2428 C C . ARG A 1 334 ? 7.529 -13.134 -7.540 1.00 98.56 334 ARG A C 1
ATOM 2430 O O . ARG A 1 334 ? 7.125 -13.432 -6.420 1.00 98.56 334 ARG A O 1
ATOM 2437 N N . ALA A 1 335 ? 6.773 -12.529 -8.452 1.00 98.69 335 ALA A N 1
ATOM 2438 C CA . ALA A 1 335 ? 5.363 -12.231 -8.247 1.00 98.69 335 ALA A CA 1
ATOM 2439 C C . ALA A 1 335 ? 4.555 -13.519 -8.042 1.00 98.69 335 ALA A C 1
ATOM 2441 O O . ALA A 1 335 ? 3.796 -13.603 -7.084 1.00 98.69 335 ALA A O 1
ATOM 2442 N N . ARG A 1 336 ? 4.819 -14.555 -8.846 1.00 98.75 336 ARG A N 1
ATOM 2443 C CA . ARG A 1 336 ? 4.194 -15.880 -8.730 1.00 98.75 336 ARG A CA 1
ATOM 2444 C C . ARG A 1 336 ? 4.500 -16.560 -7.401 1.00 98.75 336 ARG A C 1
ATOM 2446 O O . ARG A 1 336 ? 3.598 -17.118 -6.789 1.00 98.75 336 ARG A O 1
ATOM 2453 N N . ALA A 1 337 ? 5.748 -16.489 -6.942 1.00 98.38 337 ALA A N 1
ATOM 2454 C CA . ALA A 1 337 ? 6.125 -17.007 -5.630 1.00 98.38 337 ALA A CA 1
ATOM 2455 C C . ALA A 1 337 ? 5.417 -16.249 -4.496 1.00 98.38 337 ALA A C 1
ATOM 2457 O O . ALA A 1 337 ? 4.905 -16.867 -3.573 1.00 98.38 337 ALA A O 1
ATOM 2458 N N . ALA A 1 338 ? 5.347 -14.918 -4.587 1.00 98.44 338 ALA A N 1
ATOM 2459 C CA . ALA A 1 338 ? 4.650 -14.094 -3.605 1.00 98.44 338 ALA A CA 1
ATOM 2460 C C . ALA A 1 338 ? 3.130 -14.326 -3.609 1.00 98.44 338 ALA A C 1
ATOM 2462 O O . ALA A 1 338 ? 2.527 -14.307 -2.547 1.00 98.44 338 ALA A O 1
ATOM 2463 N N . ALA A 1 339 ? 2.515 -14.569 -4.769 1.00 98.31 339 ALA A N 1
ATOM 2464 C CA . ALA A 1 339 ? 1.085 -14.854 -4.898 1.00 98.31 339 ALA A CA 1
ATOM 2465 C C . ALA A 1 339 ? 0.673 -16.219 -4.315 1.00 98.31 339 ALA A C 1
ATOM 2467 O O . ALA A 1 339 ? -0.514 -16.447 -4.102 1.00 98.31 339 ALA A O 1
ATOM 2468 N N . ALA A 1 340 ? 1.637 -17.116 -4.091 1.00 97.88 340 ALA A N 1
ATOM 2469 C CA . ALA A 1 340 ? 1.426 -18.453 -3.541 1.00 97.88 340 ALA A CA 1
ATOM 2470 C C . ALA A 1 340 ? 1.637 -18.541 -2.016 1.00 97.88 340 ALA A C 1
ATOM 2472 O O . ALA A 1 340 ? 1.642 -19.652 -1.484 1.00 97.88 340 ALA A O 1
ATOM 2473 N N . LEU A 1 341 ? 1.861 -17.401 -1.348 1.00 96.00 341 LEU A N 1
ATOM 2474 C CA . LEU A 1 341 ? 1.945 -17.301 0.113 1.00 96.00 341 LEU A CA 1
ATOM 2475 C C . LEU A 1 341 ? 0.584 -17.497 0.788 1.00 96.00 341 LEU A C 1
ATOM 2477 O O . LEU A 1 341 ? -0.439 -17.101 0.183 1.00 96.00 341 LEU A O 1
#

Sequence (341 aa):
MADAGRQHGILRKHATWAPGPHRREPSRARGISRGRRARGARQGCPPTPRHRTASPGRAPRTPARRVRPAPPRRRGVRCPGLRDTTWRRPPPPRGGGAARRPRRLGRSGPDGSRFPGSEIPPPRPPVTAPQPPAEASRRLRALCARAPVIPVLVIEDAGTARPLAEALVAGGLPVLEVTLRTPAALDAIRAMAAVAGAEVGAGTVLGPEDVAAARAAGARFAVSPGATPALLAAAEGEGLPLLPGAATASEAMALLTRGYDVAKFFPAAPMGGPATLAALGGPLPQMAWCPTGGITPETAPDYLELDTVLCVGGSWIAPRALRDARDWPAIEARARAAAAL

Foldseek 3Di:
DDDDDDDDDDDDDDDDDDDDDDDDDDDDDDDDDDDDDDDDDDDDDDDDDDDDDDDDDDDDDDDDPDDDDDDDDDDDDDDPDDDDDDDDDDDDDDDDDPPDDPDPDDPDDPPRDDDPDPPPQPPQDPQDAQAQQQRLQVVVLVLLQQFQEEAEDEDADLVLLQLLLVLLVLLRRQEYEQEPPYPCRLSSQLNNLPHPSHQYAYEQQDALVSLSSRSSSPHQAYEHLADDPRRVNSCRRSVHRYQHEDADLVRCVVCVVSNRQEHEHPQAVVSPHLVSVVVSCVVRVSHAYAYEHPDDLVRSVSNVPDPRYSHYYDNPLCDPVCSVVVVSVSSSNSSNSRRVD

Organism: NCBI:txid1940533